Protein AF-A0AAX6RXT5-F1 (afdb_monomer)

pLDDT: mean 81.91, std 16.43, range [27.81, 96.06]

Foldseek 3Di:
DVVVVVCVVVVVVVLCPPQADPVVRDGDDPLCVVPVVLVLQAQEEEEEEAQVQLLVLVQCQQQCCVVNVHHYHGDYLVVCVVVVPDDAQRYEYEQGDPVVVPPSSVVSVCSCVPDPHNHDYDHPPGDDDGDDGQDDFQSCQASVQVVCCVPVVDHGHRDDLVCCVVPVLVVAALVDADDGDADPHPCNVVSVVSVVSSVVRVHD

Sequence (204 aa):
MQKEIFEQPESVFNTMRGRVNFETNTELLGGLKDHLKEIRRCRRLILIGCGTSYHAAVATRQVLEELTELPVMVELASDFLDRNTPVFRDDVCFFISQ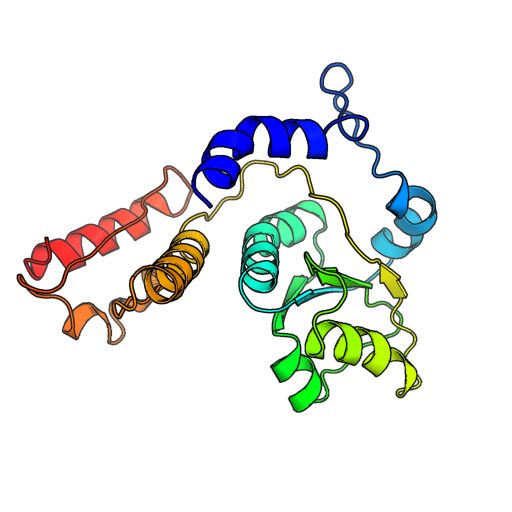SGETADTLLALRYRGRHQHRGRLHLARDRLRLRRPRQRGSEIGVASAKKIKEMTYMHSEGILAGELKHGPLALVDKQMPVIMVIMKDPCFAKCQNALQQVTARQGF

Structure (mmCIF, N/CA/C/O backbone):
data_AF-A0AAX6RXT5-F1
#
_entry.id   AF-A0AAX6RXT5-F1
#
loop_
_atom_site.group_PDB
_atom_site.id
_atom_site.type_symbol
_atom_site.label_atom_id
_atom_site.label_alt_id
_atom_site.label_comp_id
_atom_site.label_asym_id
_atom_site.label_entity_id
_atom_site.label_seq_id
_atom_site.pdbx_PDB_ins_code
_atom_site.Cartn_x
_atom_site.Cartn_y
_atom_site.Cartn_z
_atom_site.occupancy
_atom_site.B_iso_or_equiv
_atom_site.auth_seq_id
_atom_site.auth_comp_id
_atom_site.auth_asym_id
_atom_site.auth_atom_id
_atom_site.pdbx_PDB_model_num
ATOM 1 N N . MET A 1 1 ? 9.450 15.907 14.269 1.00 87.25 1 MET A N 1
ATOM 2 C CA . MET A 1 1 ? 8.063 15.471 13.986 1.00 87.25 1 MET A CA 1
ATOM 3 C C . MET A 1 1 ? 7.093 16.599 13.627 1.00 87.25 1 MET A C 1
ATOM 5 O O . MET A 1 1 ? 6.624 16.585 12.502 1.00 87.25 1 MET A O 1
ATOM 9 N N . GLN A 1 2 ? 6.754 17.562 14.504 1.00 91.94 2 GLN A N 1
ATOM 10 C CA . GLN A 1 2 ? 5.759 18.600 14.148 1.00 91.94 2 GLN A CA 1
ATOM 11 C C . GLN A 1 2 ? 6.175 19.388 12.897 1.00 91.94 2 GLN A C 1
ATOM 13 O O . GLN A 1 2 ? 5.403 19.467 11.952 1.00 91.94 2 GLN A O 1
ATOM 18 N N . LYS A 1 3 ? 7.423 19.869 12.847 1.00 93.81 3 LYS A N 1
ATOM 19 C CA . LYS A 1 3 ? 8.000 20.515 11.658 1.00 93.81 3 LYS A CA 1
ATOM 20 C C . LYS A 1 3 ? 7.779 19.687 10.380 1.00 93.81 3 LYS A C 1
ATOM 22 O O . LYS A 1 3 ? 7.166 20.174 9.442 1.00 93.81 3 LYS A O 1
ATOM 27 N N . GLU A 1 4 ? 8.172 18.413 10.393 1.00 88.88 4 GLU A N 1
ATOM 28 C CA . GLU A 1 4 ? 8.021 17.499 9.247 1.00 88.88 4 GLU A CA 1
ATOM 29 C C . GLU A 1 4 ? 6.558 17.298 8.815 1.00 88.88 4 GLU A C 1
ATOM 31 O O . GLU A 1 4 ? 6.284 17.118 7.631 1.00 88.88 4 GLU A O 1
ATOM 36 N N . ILE A 1 5 ? 5.601 17.336 9.753 1.00 91.38 5 ILE A N 1
ATOM 37 C CA . ILE A 1 5 ? 4.170 17.270 9.423 1.00 91.38 5 ILE A CA 1
ATOM 38 C C . ILE A 1 5 ? 3.740 18.530 8.667 1.00 91.38 5 ILE A C 1
ATOM 40 O O . ILE A 1 5 ? 3.051 18.423 7.653 1.00 91.38 5 ILE A O 1
ATOM 44 N N . PHE A 1 6 ? 4.148 19.708 9.141 1.00 94.44 6 PHE A N 1
ATOM 45 C CA . PHE A 1 6 ? 3.794 20.988 8.523 1.00 94.44 6 PHE A CA 1
ATOM 46 C C . PHE A 1 6 ? 4.526 21.228 7.193 1.00 94.44 6 PHE A C 1
ATOM 48 O O . PHE A 1 6 ? 3.997 21.916 6.326 1.00 94.44 6 PHE A O 1
ATOM 55 N N . GLU A 1 7 ? 5.686 20.603 6.985 1.00 94.44 7 GLU A N 1
ATOM 56 C CA . GLU A 1 7 ? 6.457 20.651 5.734 1.00 94.44 7 GLU A CA 1
ATOM 57 C C . GLU A 1 7 ? 5.956 19.669 4.658 1.00 94.44 7 GLU A C 1
ATOM 59 O O . GLU A 1 7 ? 6.523 19.596 3.563 1.00 94.44 7 GLU A O 1
ATOM 64 N N . GLN A 1 8 ? 4.886 18.905 4.914 1.00 89.75 8 GLN A N 1
ATOM 65 C CA . GLN A 1 8 ? 4.336 17.970 3.926 1.00 89.75 8 GLN A CA 1
ATOM 66 C C . GLN A 1 8 ? 3.941 18.617 2.585 1.00 89.75 8 GLN A C 1
ATOM 68 O O . GLN A 1 8 ? 4.256 18.008 1.559 1.00 89.75 8 GLN A O 1
ATOM 73 N N . PRO A 1 9 ? 3.307 19.810 2.524 1.00 92.75 9 PRO A N 1
ATOM 74 C CA . PRO A 1 9 ? 2.979 20.450 1.249 1.00 92.75 9 PRO A CA 1
ATOM 75 C C . PRO A 1 9 ? 4.222 20.691 0.384 1.00 92.75 9 PRO A C 1
ATOM 77 O O . PRO A 1 9 ? 4.238 20.348 -0.800 1.00 92.75 9 PRO A O 1
ATOM 80 N N . GLU A 1 10 ? 5.294 21.197 0.997 1.00 93.88 10 GLU A N 1
ATOM 81 C CA . GLU A 1 10 ? 6.564 21.442 0.317 1.00 93.88 10 GLU A CA 1
ATOM 82 C C . GLU A 1 10 ? 7.252 20.128 -0.071 1.00 93.88 10 GLU A C 1
ATOM 84 O O . GLU A 1 10 ? 7.702 19.962 -1.202 1.00 93.88 10 GLU A O 1
ATOM 89 N N . SER A 1 11 ? 7.260 19.143 0.826 1.00 88.38 11 SER A N 1
ATOM 90 C CA . SER A 1 11 ? 7.840 17.821 0.569 1.00 88.38 11 SER A CA 1
ATOM 91 C C . SER A 1 11 ? 7.165 17.110 -0.609 1.00 88.38 11 SER A C 1
ATOM 93 O O . SER A 1 11 ? 7.830 16.469 -1.429 1.00 88.38 11 SER A O 1
ATOM 95 N N . VAL A 1 12 ? 5.839 17.229 -0.728 1.00 88.81 12 VAL A N 1
ATOM 96 C CA . VAL A 1 12 ? 5.073 16.698 -1.865 1.00 88.81 12 VAL A CA 1
ATOM 97 C C . VAL A 1 12 ? 5.451 17.429 -3.153 1.00 88.81 12 VAL A C 1
ATOM 99 O O . VAL A 1 12 ? 5.732 16.770 -4.156 1.00 88.81 12 VAL A O 1
ATOM 102 N N . PHE A 1 13 ? 5.533 18.761 -3.124 1.00 90.38 13 PHE A N 1
ATOM 103 C CA . PHE A 1 13 ? 5.961 19.552 -4.278 1.00 90.38 13 PHE A CA 1
ATOM 104 C C . PHE A 1 13 ? 7.383 19.190 -4.729 1.00 90.38 13 PHE A C 1
ATOM 106 O O . PHE A 1 13 ? 7.599 18.876 -5.899 1.00 90.38 13 PHE A O 1
ATOM 113 N N . ASN A 1 14 ? 8.334 19.129 -3.797 1.00 89.06 14 ASN A N 1
ATOM 114 C CA . ASN A 1 14 ? 9.725 18.757 -4.061 1.00 89.06 14 ASN A CA 1
ATOM 115 C C . ASN A 1 14 ? 9.850 17.342 -4.637 1.00 89.06 14 ASN A C 1
ATOM 117 O O . ASN A 1 14 ? 10.706 17.090 -5.487 1.00 89.06 14 ASN A O 1
ATOM 121 N N . THR A 1 15 ? 8.956 16.428 -4.250 1.00 85.50 15 THR A N 1
ATOM 122 C CA . THR A 1 15 ? 8.927 15.093 -4.853 1.00 85.50 15 THR A CA 1
ATOM 123 C C . THR A 1 15 ? 8.441 15.121 -6.307 1.00 85.50 15 THR A C 1
ATOM 125 O O . THR A 1 15 ? 8.922 14.352 -7.131 1.00 85.50 15 THR A O 1
ATOM 128 N N . MET A 1 16 ? 7.519 16.010 -6.674 1.00 88.38 16 MET A N 1
ATOM 129 C CA . MET A 1 16 ? 7.037 16.125 -8.061 1.00 88.38 16 MET A CA 1
ATOM 130 C C . MET A 1 16 ? 7.940 16.999 -8.941 1.00 88.38 16 MET A C 1
ATOM 132 O O . MET A 1 16 ? 7.913 16.883 -10.168 1.00 88.38 16 MET A O 1
ATOM 136 N N . ARG A 1 17 ? 8.754 17.864 -8.329 1.00 89.12 17 ARG A N 1
ATOM 137 C CA . ARG A 1 17 ? 9.621 18.825 -9.016 1.00 89.12 17 ARG A CA 1
ATOM 138 C C . ARG A 1 17 ? 10.546 18.132 -10.016 1.00 89.12 17 ARG A C 1
ATOM 140 O O . ARG A 1 17 ? 11.270 17.205 -9.666 1.00 89.12 17 ARG A O 1
ATOM 147 N N . GLY A 1 18 ? 10.506 18.587 -11.269 1.00 88.50 18 GLY A N 1
ATOM 148 C CA . GLY A 1 18 ? 11.301 18.029 -12.371 1.00 88.50 18 GLY A CA 1
ATOM 149 C C . GLY A 1 18 ? 10.866 16.636 -12.844 1.00 88.50 18 GLY A C 1
ATOM 150 O O . GLY A 1 18 ? 11.445 16.124 -13.797 1.00 88.50 18 GLY A O 1
ATOM 151 N N . ARG A 1 19 ? 9.853 16.033 -12.205 1.00 88.44 19 ARG A N 1
ATOM 152 C CA . ARG A 1 19 ? 9.303 14.714 -12.550 1.00 88.44 19 ARG A CA 1
ATOM 153 C C . ARG A 1 19 ? 7.921 14.813 -13.195 1.00 88.44 19 ARG A C 1
ATOM 155 O O . ARG A 1 19 ? 7.595 13.973 -14.023 1.00 88.44 19 ARG A O 1
ATOM 162 N N . VAL A 1 20 ? 7.139 15.836 -12.847 1.00 90.81 20 VAL A N 1
ATOM 163 C CA . VAL A 1 20 ? 5.779 16.070 -13.355 1.00 90.81 20 VAL A CA 1
ATOM 164 C C . VAL A 1 20 ? 5.719 17.423 -14.055 1.00 90.81 20 VAL A C 1
ATOM 166 O O . VAL A 1 20 ? 6.034 18.446 -13.447 1.00 90.81 20 VAL A O 1
ATOM 169 N N . ASN A 1 21 ? 5.278 17.446 -15.311 1.00 91.00 21 ASN A N 1
ATOM 170 C CA . ASN A 1 21 ? 4.942 18.676 -16.019 1.00 91.00 21 ASN A CA 1
ATOM 171 C C . ASN A 1 21 ? 3.414 18.798 -16.120 1.00 91.00 21 ASN A C 1
ATOM 173 O O . ASN A 1 21 ? 2.760 18.021 -16.815 1.00 91.00 21 ASN A O 1
ATOM 177 N N . PHE A 1 22 ? 2.849 19.780 -15.415 1.00 89.62 22 PHE A N 1
ATOM 178 C CA . PHE A 1 22 ? 1.402 19.999 -15.354 1.00 89.62 22 PHE A CA 1
ATOM 179 C C . PHE A 1 22 ? 0.824 20.671 -16.606 1.00 89.62 22 PHE A C 1
ATOM 181 O O . PHE A 1 22 ? -0.355 20.483 -16.884 1.00 89.62 22 PHE A O 1
ATOM 188 N N . GLU A 1 23 ? 1.633 21.403 -17.376 1.00 92.50 23 GLU A N 1
ATOM 189 C CA . GLU A 1 23 ? 1.197 22.056 -18.618 1.00 92.50 23 GLU A CA 1
ATOM 190 C C . GLU A 1 23 ? 1.023 21.029 -19.740 1.00 92.50 23 GLU A C 1
ATOM 192 O O . GLU A 1 23 ? 0.020 21.021 -20.447 1.00 92.50 23 GLU A O 1
ATOM 197 N N . THR A 1 24 ? 1.983 20.110 -19.866 1.00 93.12 24 THR A N 1
ATOM 198 C CA . THR A 1 24 ? 1.974 19.067 -20.906 1.00 93.12 24 THR A CA 1
ATOM 199 C C . THR A 1 24 ? 1.370 17.743 -20.435 1.00 93.12 24 THR A C 1
ATOM 201 O O . THR A 1 24 ? 1.195 16.833 -21.241 1.00 93.12 24 THR A O 1
ATOM 204 N N . ASN A 1 25 ? 1.048 17.615 -19.142 1.00 90.50 25 ASN A N 1
ATOM 205 C CA . ASN A 1 25 ? 0.627 16.366 -18.496 1.00 90.50 25 ASN A CA 1
ATOM 206 C C . ASN A 1 25 ? 1.596 15.194 -18.738 1.00 90.50 25 ASN A C 1
ATOM 208 O O . ASN A 1 25 ? 1.173 14.052 -18.921 1.00 90.50 25 ASN A O 1
ATOM 212 N N . THR A 1 26 ? 2.899 15.476 -18.736 1.00 87.88 26 THR A N 1
ATOM 213 C CA . THR A 1 26 ? 3.943 14.461 -18.916 1.00 87.88 26 THR A CA 1
ATOM 214 C C . THR A 1 26 ? 4.646 14.142 -17.601 1.00 87.88 26 THR A C 1
ATOM 216 O O . THR A 1 26 ? 4.784 14.988 -16.716 1.00 87.88 26 THR A O 1
ATOM 219 N N . GLU A 1 27 ? 5.091 12.892 -17.480 1.00 88.69 27 GLU A N 1
ATOM 220 C CA . GLU A 1 27 ? 5.791 12.361 -16.311 1.00 88.69 27 GLU A CA 1
ATOM 221 C C . GLU A 1 27 ? 7.145 11.800 -16.761 1.00 88.69 27 GLU A C 1
ATOM 223 O O . GLU A 1 27 ? 7.208 11.014 -17.711 1.00 88.69 27 GLU A O 1
ATOM 228 N N . LEU A 1 28 ? 8.227 12.150 -16.068 1.00 85.81 28 LEU A N 1
ATOM 229 C CA . LEU A 1 28 ? 9.550 11.586 -16.310 1.00 85.81 28 LEU A CA 1
ATOM 230 C C . LEU A 1 28 ? 10.257 11.265 -14.993 1.00 85.81 28 LEU A C 1
ATOM 232 O O . LEU A 1 28 ? 10.782 12.134 -14.301 1.00 85.81 28 LEU A O 1
ATOM 236 N N . LEU A 1 29 ? 10.337 9.974 -14.683 1.00 85.06 29 LEU A N 1
ATOM 237 C CA . LEU A 1 29 ? 11.147 9.463 -13.583 1.00 85.06 29 LEU A CA 1
ATOM 238 C C . LEU A 1 29 ? 12.535 9.118 -14.123 1.00 85.06 29 LEU A C 1
ATOM 240 O O . LEU A 1 29 ? 12.749 8.017 -14.627 1.00 85.06 29 LEU A O 1
ATOM 244 N N . GLY A 1 30 ? 13.471 10.069 -14.041 1.00 81.62 30 GLY A N 1
ATOM 245 C CA . GLY A 1 30 ? 14.818 9.935 -14.613 1.00 81.62 30 GLY A CA 1
ATOM 246 C C . GLY A 1 30 ? 15.525 8.632 -14.221 1.00 81.62 30 GLY A C 1
ATOM 247 O O . GLY A 1 30 ? 16.033 7.933 -15.091 1.00 81.62 30 GLY A O 1
ATOM 248 N N . GLY A 1 31 ? 15.444 8.240 -12.945 1.00 79.25 31 GLY A N 1
ATOM 249 C CA . GLY A 1 31 ? 16.042 6.997 -12.437 1.00 79.25 31 GLY A CA 1
ATOM 250 C C . GLY A 1 31 ? 15.400 5.698 -12.945 1.00 79.25 31 GLY A C 1
ATOM 251 O O . GLY A 1 31 ? 15.955 4.627 -12.731 1.00 79.25 31 GLY A O 1
ATOM 252 N N . LEU A 1 32 ? 14.247 5.770 -13.617 1.00 81.19 32 LEU A N 1
ATOM 253 C CA . LEU A 1 32 ? 13.574 4.610 -14.209 1.00 81.19 32 LEU A CA 1
ATOM 254 C C . LEU A 1 32 ? 13.615 4.613 -15.738 1.00 81.19 32 LEU A C 1
ATOM 256 O O . LEU A 1 32 ? 13.229 3.615 -16.339 1.00 81.19 32 LEU A O 1
ATOM 260 N N . LYS A 1 33 ? 14.074 5.696 -16.380 1.00 81.62 33 LYS A N 1
ATOM 261 C CA . LYS A 1 33 ? 13.973 5.903 -17.834 1.00 81.62 33 LYS A CA 1
ATOM 262 C C . LYS A 1 33 ? 14.525 4.724 -18.640 1.00 81.62 33 LYS A C 1
ATOM 264 O O . LYS A 1 33 ? 13.832 4.210 -19.519 1.00 81.62 33 LYS A O 1
ATOM 269 N N . ASP A 1 34 ? 15.722 4.264 -18.293 1.00 82.25 34 ASP A N 1
ATOM 270 C CA . ASP A 1 34 ? 16.412 3.181 -19.007 1.00 82.25 34 ASP A CA 1
ATOM 271 C C . ASP A 1 34 ? 15.803 1.801 -18.722 1.00 82.25 34 ASP A C 1
ATOM 273 O O . ASP A 1 34 ? 15.976 0.847 -19.479 1.00 82.25 34 ASP A O 1
ATOM 277 N N . HIS A 1 35 ? 14.994 1.724 -17.671 1.00 81.81 35 HIS A N 1
ATOM 278 C CA . HIS A 1 35 ? 14.394 0.509 -17.156 1.00 81.81 35 HIS A CA 1
ATOM 279 C C . HIS A 1 35 ? 12.908 0.346 -17.497 1.00 81.81 35 HIS A C 1
ATOM 281 O O . HIS A 1 35 ? 12.360 -0.751 -17.381 1.00 81.81 35 HIS A O 1
ATOM 287 N N . LEU A 1 36 ? 12.237 1.399 -17.980 1.00 82.44 36 LEU A N 1
ATOM 288 C CA . LEU A 1 36 ? 10.802 1.368 -18.297 1.00 82.44 36 LEU A CA 1
ATOM 289 C C . LEU A 1 36 ? 10.431 0.249 -19.277 1.00 82.44 36 LEU A C 1
ATOM 291 O O . LEU A 1 36 ? 9.353 -0.331 -19.169 1.00 82.44 36 LEU A O 1
ATOM 295 N N . LYS A 1 37 ? 11.312 -0.073 -20.234 1.00 83.62 37 LYS A N 1
ATOM 296 C CA . LYS A 1 37 ? 11.081 -1.173 -21.187 1.00 83.62 37 LYS A CA 1
ATOM 297 C C . LYS A 1 37 ? 11.046 -2.536 -20.496 1.00 83.62 37 LYS A C 1
ATOM 299 O O . LYS A 1 37 ? 10.288 -3.399 -20.921 1.00 83.62 37 LYS A O 1
ATOM 304 N N . GLU A 1 38 ? 11.859 -2.731 -19.463 1.00 78.38 38 GLU A N 1
ATOM 305 C CA . GLU A 1 38 ? 11.896 -3.972 -18.687 1.00 78.38 38 GLU A CA 1
ATOM 306 C C . GLU A 1 38 ? 10.696 -4.049 -17.742 1.00 78.38 38 GLU A C 1
ATOM 308 O O . GLU A 1 38 ? 10.020 -5.073 -17.710 1.00 78.38 38 GLU A O 1
ATOM 313 N N . ILE A 1 39 ? 10.368 -2.943 -17.064 1.00 83.38 39 ILE A N 1
ATOM 314 C CA . ILE A 1 39 ? 9.198 -2.850 -16.178 1.00 83.38 39 ILE A CA 1
ATOM 315 C C . ILE A 1 39 ? 7.905 -3.143 -16.949 1.00 83.38 39 ILE A C 1
ATOM 317 O O . ILE A 1 39 ? 7.070 -3.903 -16.482 1.00 83.38 39 ILE A O 1
ATOM 321 N N . ARG A 1 40 ? 7.757 -2.634 -18.176 1.00 86.12 40 ARG A N 1
ATOM 322 C CA . ARG A 1 40 ? 6.581 -2.919 -19.020 1.00 86.12 40 ARG A CA 1
ATOM 323 C C . ARG A 1 40 ? 6.475 -4.368 -19.502 1.00 86.12 40 ARG A C 1
ATOM 325 O O . ARG A 1 40 ? 5.415 -4.764 -19.962 1.00 86.12 40 ARG A O 1
ATOM 332 N N . ARG A 1 41 ? 7.568 -5.134 -19.472 1.00 88.62 41 ARG A N 1
ATOM 333 C CA . ARG A 1 41 ? 7.605 -6.541 -19.910 1.00 88.62 41 ARG A CA 1
ATOM 334 C C . ARG A 1 41 ? 7.482 -7.524 -18.750 1.00 88.62 41 ARG A C 1
ATOM 336 O O . ARG A 1 41 ? 7.425 -8.728 -18.995 1.00 88.62 41 ARG A O 1
ATOM 343 N N . CYS A 1 42 ? 7.515 -7.032 -17.514 1.00 88.12 42 CYS A N 1
ATOM 344 C CA . CYS A 1 42 ? 7.396 -7.876 -16.339 1.00 88.12 42 CYS A CA 1
ATOM 345 C C . CYS A 1 42 ? 5.970 -8.424 -16.216 1.00 88.12 42 CYS A C 1
ATOM 347 O O . CYS A 1 42 ? 5.022 -7.841 -16.741 1.00 88.12 42 CYS A O 1
ATOM 349 N N . ARG A 1 43 ? 5.826 -9.566 -15.545 1.00 90.12 43 ARG A N 1
ATOM 350 C CA . ARG A 1 43 ? 4.520 -10.214 -15.349 1.00 90.12 43 ARG A CA 1
ATOM 351 C C . ARG A 1 43 ? 3.890 -9.901 -14.004 1.00 90.12 43 ARG A C 1
ATOM 353 O O . ARG A 1 43 ? 2.715 -10.191 -13.815 1.00 90.12 43 ARG A O 1
ATOM 360 N N . ARG A 1 44 ? 4.667 -9.355 -13.070 1.00 92.00 44 ARG A N 1
ATOM 361 C CA . ARG A 1 44 ? 4.243 -9.099 -11.695 1.00 92.00 44 ARG A CA 1
ATOM 362 C C . ARG A 1 44 ? 5.161 -8.082 -11.029 1.00 92.00 44 ARG A C 1
ATOM 364 O O . ARG A 1 44 ? 6.378 -8.087 -11.236 1.00 92.00 44 ARG A O 1
ATOM 371 N N . LEU A 1 45 ? 4.555 -7.235 -10.203 1.00 92.38 45 LEU A N 1
ATOM 372 C CA . LEU A 1 45 ? 5.247 -6.294 -9.330 1.00 92.38 45 LEU A CA 1
ATOM 373 C C . LEU A 1 45 ? 5.246 -6.822 -7.895 1.00 92.38 45 LEU A C 1
ATOM 375 O O . LEU A 1 45 ? 4.228 -7.314 -7.412 1.00 92.38 45 LEU A O 1
ATOM 379 N N . ILE A 1 46 ? 6.375 -6.690 -7.202 1.00 93.25 46 ILE A N 1
ATOM 380 C CA . ILE A 1 46 ? 6.514 -7.056 -5.787 1.00 93.25 46 ILE A CA 1
ATOM 381 C C . ILE A 1 46 ? 7.047 -5.843 -5.029 1.00 93.25 46 ILE A C 1
ATOM 383 O O . ILE A 1 46 ? 8.181 -5.423 -5.245 1.00 93.25 46 ILE A O 1
ATOM 387 N N . LEU A 1 47 ? 6.234 -5.256 -4.158 1.00 95.00 47 LEU A N 1
ATOM 388 C CA . LEU A 1 47 ? 6.617 -4.129 -3.314 1.00 95.00 47 LEU A CA 1
ATOM 389 C C . LEU A 1 47 ? 7.049 -4.657 -1.947 1.00 95.00 47 LEU A C 1
ATOM 391 O O . LEU A 1 47 ? 6.257 -5.281 -1.251 1.00 95.00 47 LEU A O 1
ATOM 395 N N . ILE A 1 48 ? 8.292 -4.402 -1.556 1.00 92.06 48 ILE A N 1
ATOM 396 C CA . ILE A 1 48 ? 8.897 -4.933 -0.333 1.00 92.06 48 ILE A CA 1
ATOM 397 C C . ILE A 1 48 ? 9.324 -3.764 0.551 1.00 92.06 48 ILE A C 1
ATOM 399 O O . ILE A 1 48 ? 10.071 -2.881 0.121 1.00 92.06 48 ILE A O 1
ATOM 403 N N . GLY A 1 49 ? 8.879 -3.753 1.804 1.00 91.56 49 GLY A N 1
ATOM 404 C CA . GLY A 1 49 ? 9.256 -2.719 2.764 1.00 91.56 49 GLY A CA 1
ATOM 405 C C . GLY A 1 49 ? 8.970 -3.117 4.206 1.00 91.56 49 GLY A C 1
ATOM 406 O O . GLY A 1 49 ? 8.383 -4.162 4.473 1.00 91.56 49 GLY A O 1
ATOM 407 N N . CYS A 1 50 ? 9.373 -2.260 5.145 1.00 91.69 50 CYS A N 1
ATOM 408 C CA . CYS A 1 50 ? 9.099 -2.439 6.572 1.00 91.69 50 CYS A CA 1
ATOM 409 C C . CYS A 1 50 ? 8.308 -1.258 7.131 1.00 91.69 50 CYS A C 1
ATOM 411 O O . CYS A 1 50 ? 8.501 -0.109 6.727 1.00 91.69 50 CYS A O 1
ATOM 413 N N . GLY A 1 51 ? 7.431 -1.539 8.095 1.00 90.56 51 GLY A N 1
ATOM 414 C CA . GLY A 1 51 ? 6.684 -0.529 8.841 1.00 90.56 51 GLY A CA 1
ATOM 415 C C . GLY A 1 51 ? 5.972 0.498 7.956 1.00 90.56 51 GLY A C 1
ATOM 416 O O . GLY A 1 51 ? 5.142 0.139 7.130 1.00 90.56 51 GLY A O 1
ATOM 417 N N . THR A 1 52 ? 6.278 1.785 8.121 1.00 88.50 52 THR A N 1
ATOM 418 C CA . THR A 1 52 ? 5.617 2.853 7.348 1.00 88.50 52 THR A CA 1
ATOM 419 C C . THR A 1 52 ? 5.878 2.751 5.842 1.00 88.50 52 THR A C 1
ATOM 421 O O . THR A 1 52 ? 4.999 3.086 5.053 1.00 88.50 52 THR A O 1
ATOM 424 N N . SER A 1 53 ? 7.035 2.227 5.424 1.00 86.81 53 SER A N 1
ATOM 425 C CA . SER A 1 53 ? 7.331 1.974 4.007 1.00 86.81 53 SER A CA 1
ATOM 426 C C . SER A 1 53 ? 6.455 0.863 3.426 1.00 86.81 53 SER A C 1
ATOM 428 O O . SER A 1 53 ? 6.025 0.963 2.281 1.00 86.81 53 SER A O 1
ATOM 430 N N . TYR A 1 54 ? 6.152 -0.167 4.224 1.00 91.75 54 TYR A N 1
ATOM 431 C CA . TYR A 1 54 ? 5.180 -1.199 3.856 1.00 91.75 54 TYR A CA 1
ATOM 432 C C . TYR A 1 54 ? 3.779 -0.592 3.694 1.00 91.75 54 TYR A C 1
ATOM 434 O O . TYR A 1 54 ? 3.131 -0.821 2.682 1.00 91.75 54 TYR A O 1
ATOM 442 N N . HIS A 1 55 ? 3.337 0.274 4.611 1.00 88.19 55 HIS A N 1
ATOM 443 C CA . HIS A 1 55 ? 2.040 0.952 4.461 1.00 88.19 55 HIS A CA 1
ATOM 444 C C . HIS A 1 55 ? 1.986 1.888 3.244 1.00 88.19 55 HIS A C 1
AT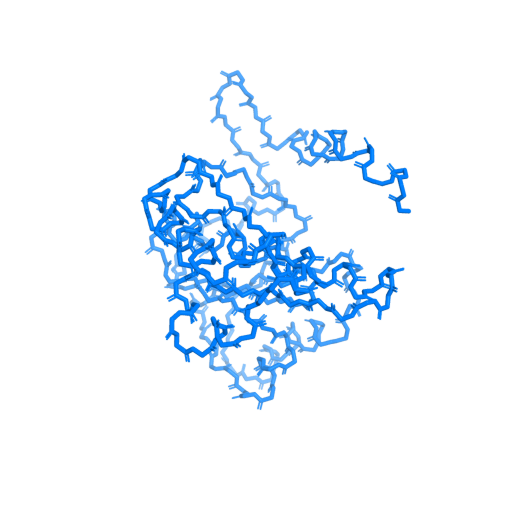OM 446 O O . HIS A 1 55 ? 0.952 1.983 2.599 1.00 88.19 55 HIS A O 1
ATOM 452 N N . ALA A 1 56 ? 3.092 2.536 2.862 1.00 87.25 56 ALA A N 1
ATOM 453 C CA . ALA A 1 56 ? 3.145 3.292 1.607 1.00 87.25 56 ALA A CA 1
ATOM 454 C C . ALA A 1 56 ? 2.994 2.384 0.368 1.00 87.25 56 ALA A C 1
ATOM 456 O O . ALA A 1 56 ? 2.393 2.786 -0.631 1.00 87.25 56 ALA A O 1
ATOM 457 N N . ALA A 1 57 ? 3.523 1.159 0.435 1.00 90.62 57 ALA A N 1
ATOM 458 C CA . ALA A 1 57 ? 3.385 0.156 -0.614 1.00 90.62 57 ALA A CA 1
ATOM 459 C C . ALA A 1 57 ? 1.932 -0.301 -0.768 1.00 90.62 57 ALA A C 1
ATOM 461 O O . ALA A 1 57 ? 1.401 -0.285 -1.878 1.00 90.62 57 ALA A O 1
ATOM 462 N N . VAL A 1 58 ? 1.276 -0.639 0.348 1.00 90.12 58 VAL A N 1
ATOM 463 C CA . VAL A 1 58 ? -0.145 -1.001 0.346 1.00 90.12 58 VAL A CA 1
ATOM 464 C C . VAL A 1 58 ? -0.942 0.171 -0.275 1.00 90.12 58 VAL A C 1
ATOM 466 O O . VAL A 1 58 ? -1.710 -0.066 -1.207 1.00 90.12 58 VAL A O 1
ATOM 469 N N . ALA A 1 59 ? -0.590 1.434 0.043 1.00 88.50 59 ALA A N 1
ATOM 470 C CA . ALA A 1 59 ? -1.409 2.615 -0.293 1.00 88.50 59 ALA A CA 1
ATOM 471 C C . ALA A 1 59 ? -1.434 2.923 -1.781 1.00 88.50 59 ALA A C 1
ATOM 473 O O . ALA A 1 59 ? -2.294 3.652 -2.286 1.00 88.50 59 ALA A O 1
ATOM 474 N N . THR A 1 60 ? -0.453 2.375 -2.486 1.00 89.75 60 THR A N 1
ATOM 475 C CA . THR A 1 60 ? -0.289 2.511 -3.924 1.00 89.75 60 THR A CA 1
ATOM 476 C C . THR A 1 60 ? -0.612 1.227 -4.675 1.00 89.75 60 THR A C 1
ATOM 478 O O . THR A 1 60 ? -0.710 1.266 -5.899 1.00 89.75 60 THR A O 1
ATOM 481 N N . ARG A 1 61 ? -0.866 0.114 -3.978 1.00 91.31 61 ARG A N 1
ATOM 482 C CA . ARG A 1 61 ? -1.167 -1.183 -4.589 1.00 91.31 61 ARG A CA 1
ATOM 483 C C . ARG A 1 61 ? -2.320 -1.086 -5.580 1.00 91.31 61 ARG A C 1
ATOM 485 O O . ARG A 1 61 ? -2.135 -1.409 -6.746 1.00 91.31 61 ARG A O 1
ATOM 492 N N . GLN A 1 62 ? -3.474 -0.579 -5.141 1.00 87.25 62 GLN A N 1
ATOM 493 C CA . GLN A 1 62 ? -4.678 -0.549 -5.977 1.00 87.25 62 GLN A CA 1
ATOM 494 C C . GLN A 1 62 ? -4.478 0.281 -7.250 1.00 87.25 62 GLN A C 1
ATOM 496 O O . GLN A 1 62 ? -4.917 -0.108 -8.327 1.00 87.25 62 GLN A O 1
ATOM 501 N N . VAL A 1 63 ? -3.820 1.439 -7.140 1.00 87.12 63 VAL A N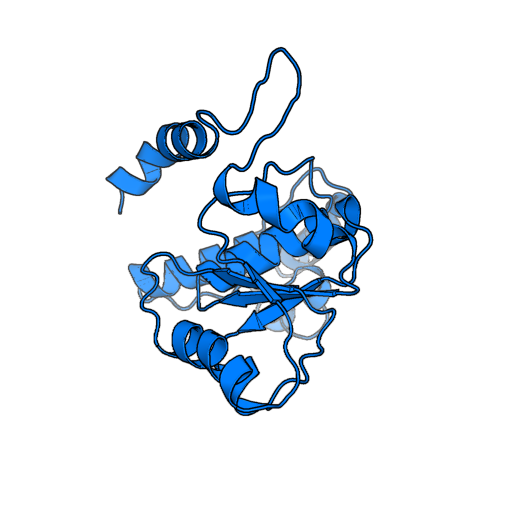 1
ATOM 502 C CA . VAL A 1 63 ? -3.583 2.279 -8.319 1.00 87.12 63 VAL A CA 1
ATOM 503 C C . VAL A 1 63 ? -2.556 1.650 -9.253 1.00 87.12 63 VAL A C 1
ATOM 505 O O . VAL A 1 63 ? -2.626 1.860 -10.457 1.00 87.12 63 VAL A O 1
ATOM 508 N N . LEU A 1 64 ? -1.587 0.905 -8.714 1.00 90.12 64 LEU A N 1
ATOM 509 C CA . LEU A 1 64 ? -0.585 0.221 -9.514 1.00 90.12 64 LEU A CA 1
ATOM 510 C C . LEU A 1 64 ? -1.248 -0.925 -10.274 1.00 90.12 64 LEU A C 1
ATOM 512 O O . LEU A 1 64 ? -1.041 -1.020 -11.477 1.00 90.12 64 LEU A O 1
ATOM 516 N N . GLU A 1 65 ? -2.102 -1.715 -9.622 1.00 89.94 65 GLU A N 1
ATOM 517 C CA . GLU A 1 65 ? -2.923 -2.741 -10.280 1.00 89.94 65 GLU A CA 1
ATOM 518 C C . GLU A 1 65 ? -3.793 -2.117 -11.385 1.00 89.94 65 GLU A C 1
ATOM 520 O O . GLU A 1 65 ? -3.788 -2.605 -12.510 1.00 89.94 65 GLU A O 1
ATOM 525 N N . GLU A 1 66 ? -4.468 -0.993 -11.116 1.00 87.25 66 GLU A N 1
ATOM 526 C CA . GLU A 1 66 ? -5.319 -0.314 -12.105 1.00 87.25 66 GLU A CA 1
ATOM 527 C C . GLU A 1 66 ? -4.533 0.250 -13.298 1.00 87.25 66 GLU A C 1
ATOM 529 O O . GLU A 1 66 ? -4.977 0.137 -14.435 1.00 87.25 66 GLU A O 1
ATOM 534 N N . LEU A 1 67 ? -3.390 0.896 -13.057 1.00 88.25 67 LEU A N 1
ATOM 535 C CA . LEU A 1 67 ? -2.639 1.581 -14.114 1.00 88.25 67 LEU A CA 1
ATOM 536 C C . LEU A 1 67 ? -1.720 0.650 -14.905 1.00 88.25 67 LEU A C 1
ATOM 538 O O . LEU A 1 67 ? -1.366 0.976 -16.037 1.00 88.25 67 LEU A O 1
ATOM 542 N N . THR A 1 68 ? -1.266 -0.445 -14.295 1.00 88.44 68 THR A N 1
ATOM 543 C CA . THR A 1 68 ? -0.338 -1.387 -14.935 1.00 88.44 68 THR A CA 1
ATOM 544 C C . THR A 1 68 ? -1.024 -2.644 -15.445 1.00 88.44 68 THR A C 1
ATOM 546 O O . THR A 1 68 ? -0.441 -3.317 -16.287 1.00 88.44 68 THR A O 1
ATOM 549 N N . GLU A 1 69 ? -2.223 -2.964 -14.942 1.00 92.25 69 GLU A N 1
ATOM 550 C CA . GLU A 1 69 ? -2.937 -4.225 -15.195 1.00 92.25 69 GLU A CA 1
ATOM 551 C C . GLU A 1 69 ? -2.118 -5.475 -14.811 1.00 92.25 69 GLU A C 1
ATOM 553 O O . GLU A 1 69 ? -2.421 -6.595 -15.224 1.00 92.25 69 GLU A O 1
ATOM 558 N N . LEU A 1 70 ? -1.074 -5.296 -13.993 1.00 91.06 70 LEU A N 1
ATOM 559 C CA . LEU A 1 70 ? -0.236 -6.371 -13.482 1.00 91.06 70 LEU A CA 1
ATOM 560 C C . LEU A 1 70 ? -0.679 -6.781 -12.074 1.00 91.06 70 LEU A C 1
ATOM 562 O O . LEU A 1 70 ? -1.102 -5.933 -11.284 1.00 91.06 70 LEU A O 1
ATOM 566 N N . PRO A 1 71 ? -0.490 -8.057 -11.697 1.00 95.44 71 PRO A N 1
ATOM 567 C CA . PRO A 1 71 ? -0.520 -8.464 -10.301 1.00 95.44 71 PRO A CA 1
ATOM 568 C C . PRO A 1 71 ? 0.507 -7.664 -9.487 1.00 95.44 71 PRO A C 1
ATOM 570 O O . PRO A 1 71 ? 1.700 -7.665 -9.813 1.00 95.44 71 PRO A O 1
ATOM 573 N N . VAL A 1 72 ? 0.056 -7.016 -8.410 1.00 95.44 72 VAL A N 1
ATOM 574 C CA . VAL A 1 72 ? 0.917 -6.287 -7.469 1.00 95.44 72 VAL A CA 1
ATOM 575 C C . VAL A 1 72 ? 0.857 -6.964 -6.106 1.00 95.44 72 VAL A C 1
ATOM 577 O O . VAL A 1 72 ? -0.169 -6.958 -5.427 1.00 95.44 72 VAL A O 1
ATOM 580 N N . MET A 1 73 ? 1.976 -7.547 -5.693 1.00 95.19 73 MET A N 1
ATOM 581 C CA . MET A 1 73 ? 2.148 -8.095 -4.351 1.00 95.19 73 MET A CA 1
ATOM 582 C C . MET A 1 73 ? 2.795 -7.052 -3.449 1.00 95.19 73 MET A C 1
ATOM 584 O O . MET A 1 73 ? 3.663 -6.299 -3.890 1.00 95.19 73 MET A O 1
ATOM 588 N N . VAL A 1 74 ? 2.386 -7.018 -2.186 1.00 96.06 74 VAL A N 1
ATOM 589 C CA . VAL A 1 74 ? 2.975 -6.145 -1.171 1.00 96.06 74 VAL A CA 1
ATOM 590 C C . VAL A 1 74 ? 3.387 -7.004 0.006 1.00 96.06 74 VAL A C 1
ATOM 592 O O . VAL A 1 74 ? 2.557 -7.713 0.562 1.00 96.06 74 VAL A O 1
ATOM 595 N N . GLU A 1 75 ? 4.663 -6.940 0.361 1.00 94.50 75 GLU A N 1
ATOM 596 C CA . GLU A 1 75 ? 5.302 -7.879 1.271 1.00 94.50 75 GLU A CA 1
ATOM 597 C C . GLU A 1 75 ? 6.049 -7.152 2.387 1.00 94.50 75 GLU A C 1
ATOM 599 O O . GLU A 1 75 ? 6.785 -6.182 2.157 1.00 94.50 75 GLU A O 1
ATOM 604 N N . LEU A 1 76 ? 5.879 -7.654 3.611 1.00 94.62 76 LEU A N 1
ATOM 605 C CA . LEU A 1 76 ? 6.727 -7.275 4.732 1.00 94.62 76 LEU A CA 1
ATOM 606 C C . LEU A 1 76 ? 8.091 -7.945 4.542 1.00 94.62 76 LEU A C 1
ATOM 608 O O . LEU A 1 76 ? 8.157 -9.154 4.346 1.00 94.62 76 LEU A O 1
ATOM 612 N N . ALA A 1 77 ? 9.182 -7.177 4.591 1.00 92.88 77 ALA A N 1
ATOM 613 C CA . ALA A 1 77 ? 10.493 -7.707 4.206 1.00 92.88 77 ALA A CA 1
ATOM 614 C C . ALA A 1 77 ? 10.964 -8.903 5.059 1.00 92.88 77 ALA A C 1
ATOM 616 O O . ALA A 1 77 ? 11.589 -9.808 4.515 1.00 92.88 77 ALA A O 1
ATOM 617 N N . SER A 1 78 ? 10.646 -8.928 6.358 1.00 93.75 78 SER A N 1
ATOM 618 C CA . SER A 1 78 ? 10.973 -10.053 7.245 1.00 93.75 78 SER A CA 1
ATOM 619 C C . SER A 1 78 ? 10.227 -11.331 6.843 1.00 93.75 78 SER A C 1
ATOM 621 O O . SER A 1 78 ? 10.841 -12.353 6.570 1.00 93.75 78 SER A O 1
ATOM 623 N N . ASP A 1 79 ? 8.908 -11.244 6.682 1.00 94.44 79 ASP A N 1
ATOM 624 C CA . ASP A 1 79 ? 8.043 -12.365 6.294 1.00 94.44 79 ASP A CA 1
ATOM 625 C C . ASP A 1 79 ? 8.349 -12.870 4.868 1.00 94.44 79 ASP A C 1
ATOM 627 O O . ASP A 1 79 ? 8.358 -14.071 4.593 1.00 94.44 79 ASP A O 1
ATOM 631 N N . PHE A 1 80 ? 8.714 -11.961 3.958 1.00 93.12 80 PHE A N 1
ATOM 632 C CA . PHE A 1 80 ? 9.196 -12.306 2.620 1.00 93.12 80 PHE A CA 1
ATOM 633 C C . PHE A 1 80 ? 10.409 -13.251 2.660 1.00 93.12 80 PHE A C 1
ATOM 635 O O . PHE A 1 80 ? 10.462 -14.210 1.878 1.00 93.12 80 PHE A O 1
ATOM 642 N N . LEU A 1 81 ? 11.363 -12.969 3.557 1.00 90.44 81 LEU A N 1
ATOM 643 C CA . LEU A 1 81 ? 12.570 -13.767 3.776 1.00 90.44 81 LEU A CA 1
ATOM 644 C C . LEU A 1 81 ? 12.240 -15.096 4.456 1.00 90.44 81 LEU A C 1
ATOM 646 O O . LEU A 1 81 ? 12.664 -16.142 3.965 1.00 90.44 81 LEU A O 1
ATOM 650 N N . ASP A 1 82 ? 11.454 -15.056 5.532 1.00 93.12 82 ASP A N 1
ATOM 651 C CA . ASP A 1 82 ? 11.109 -16.233 6.336 1.00 93.12 82 ASP A CA 1
ATOM 652 C C . ASP A 1 82 ? 10.390 -17.300 5.504 1.00 93.12 82 ASP A C 1
ATOM 654 O O . ASP A 1 82 ? 10.699 -18.491 5.584 1.00 93.12 82 ASP A O 1
ATOM 658 N N . ARG A 1 83 ? 9.474 -16.877 4.624 1.00 91.38 83 ARG A N 1
ATOM 659 C CA . ARG A 1 83 ? 8.733 -17.790 3.742 1.00 91.38 83 ARG A CA 1
ATOM 660 C C . ARG A 1 83 ? 9.519 -18.280 2.536 1.00 91.38 83 ARG A C 1
ATOM 662 O O . ARG A 1 83 ? 8.995 -19.092 1.777 1.00 91.38 83 ARG A O 1
ATOM 669 N N . ASN A 1 84 ? 10.738 -17.787 2.321 1.00 87.50 84 ASN A N 1
ATOM 670 C CA . ASN A 1 84 ? 11.492 -18.028 1.094 1.00 87.50 84 ASN A CA 1
ATOM 671 C C . ASN A 1 84 ? 10.649 -17.754 -0.167 1.00 87.50 84 ASN A C 1
ATOM 673 O O . ASN A 1 84 ? 10.487 -18.613 -1.038 1.00 87.50 84 ASN A O 1
ATOM 677 N N . THR A 1 85 ? 10.043 -16.564 -0.221 1.00 88.88 85 THR A N 1
ATOM 678 C CA . THR A 1 85 ? 9.016 -16.231 -1.218 1.00 88.88 85 THR A CA 1
ATOM 679 C C . THR A 1 85 ? 9.535 -16.426 -2.656 1.00 88.88 85 THR A C 1
ATOM 681 O O . THR A 1 85 ? 10.575 -15.861 -3.008 1.00 88.88 85 THR A O 1
ATOM 684 N N . PRO A 1 86 ? 8.823 -17.175 -3.526 1.00 87.31 86 PRO A N 1
ATOM 685 C CA . PRO A 1 86 ? 9.257 -17.405 -4.902 1.00 87.31 86 PRO A CA 1
ATOM 686 C C . PRO A 1 86 ? 9.323 -16.119 -5.737 1.00 87.31 86 PRO A C 1
ATOM 688 O O . PRO A 1 86 ? 8.312 -15.439 -5.950 1.00 87.31 86 PRO A O 1
ATOM 691 N N . VAL A 1 87 ? 10.513 -15.836 -6.272 1.00 86.38 87 VAL A N 1
ATOM 692 C CA . VAL A 1 87 ? 10.782 -14.728 -7.201 1.00 86.38 87 VAL A CA 1
ATOM 693 C C . VAL A 1 87 ? 11.286 -15.282 -8.529 1.00 86.38 87 VAL A C 1
ATOM 695 O O . VAL A 1 87 ? 12.204 -16.100 -8.560 1.00 86.38 87 VAL A O 1
ATOM 698 N N . PHE A 1 88 ? 10.716 -14.806 -9.631 1.00 84.81 88 PHE A N 1
ATOM 699 C CA . PHE A 1 88 ? 11.021 -15.214 -10.999 1.00 84.81 88 PHE A CA 1
ATOM 700 C C . PHE A 1 88 ? 11.781 -14.123 -11.766 1.00 84.81 88 PHE A C 1
ATOM 702 O O . PHE A 1 88 ? 11.976 -13.006 -11.295 1.00 84.81 88 PHE A O 1
ATOM 709 N N . ARG A 1 89 ? 12.285 -14.451 -12.963 1.00 81.25 89 ARG A N 1
ATOM 710 C CA . ARG A 1 89 ? 13.142 -13.542 -13.760 1.00 81.25 89 ARG A CA 1
ATOM 711 C C . ARG A 1 89 ? 12.395 -12.350 -14.355 1.00 81.25 89 ARG A C 1
ATOM 713 O O . ARG A 1 89 ? 13.005 -11.325 -14.645 1.00 81.25 89 ARG A O 1
ATOM 720 N N . ASP A 1 90 ? 11.108 -12.531 -14.563 1.00 85.38 90 ASP A N 1
ATOM 721 C CA . ASP A 1 90 ? 10.142 -11.595 -15.113 1.00 85.38 90 ASP A CA 1
ATOM 722 C C . ASP A 1 90 ? 9.346 -10.862 -14.027 1.00 85.38 90 ASP A C 1
ATOM 724 O O . ASP A 1 90 ? 8.428 -10.115 -14.358 1.00 85.38 90 ASP A O 1
ATOM 728 N N . ASP A 1 91 ? 9.720 -11.025 -12.756 1.00 86.69 91 ASP A N 1
ATOM 729 C CA . ASP A 1 91 ? 9.251 -10.171 -11.671 1.00 86.69 91 ASP A CA 1
ATOM 730 C C . ASP A 1 91 ? 10.065 -8.874 -11.615 1.00 86.69 91 ASP A C 1
ATOM 732 O O . ASP A 1 91 ? 11.286 -8.858 -11.835 1.00 86.69 91 ASP A O 1
ATOM 736 N N . VAL A 1 92 ? 9.386 -7.788 -11.249 1.00 88.69 92 VAL A N 1
ATOM 737 C CA . VAL A 1 92 ? 10.022 -6.534 -10.844 1.00 88.69 92 VAL A CA 1
ATOM 738 C C . VAL A 1 92 ? 9.761 -6.297 -9.367 1.00 88.69 92 VAL A C 1
ATOM 740 O O . VAL A 1 92 ? 8.618 -6.146 -8.936 1.00 88.69 92 VAL A O 1
ATOM 743 N N . CYS A 1 93 ? 10.846 -6.222 -8.598 1.00 88.94 93 CYS A N 1
ATOM 744 C CA . CYS A 1 93 ? 10.784 -5.944 -7.170 1.00 88.94 93 CYS A CA 1
ATOM 745 C C . CYS A 1 93 ? 11.137 -4.479 -6.893 1.00 88.94 93 CYS A C 1
ATOM 747 O O . CYS A 1 93 ? 12.207 -4.004 -7.290 1.00 88.94 93 CYS A O 1
ATOM 749 N N . PHE A 1 94 ? 10.256 -3.794 -6.167 1.00 90.62 94 PHE A N 1
ATOM 750 C CA . PHE A 1 94 ? 10.474 -2.463 -5.619 1.00 90.62 94 PHE A CA 1
ATOM 751 C C . PHE A 1 94 ? 10.771 -2.566 -4.129 1.00 90.62 94 PHE A C 1
ATOM 753 O O . PHE A 1 94 ? 9.956 -3.066 -3.360 1.00 90.62 94 PHE A O 1
ATOM 760 N N . PHE A 1 95 ? 11.921 -2.046 -3.714 1.00 88.56 95 PHE A N 1
ATOM 761 C CA . PHE A 1 95 ? 12.318 -2.003 -2.309 1.00 88.56 95 PHE A CA 1
ATOM 762 C C . PHE A 1 95 ? 12.119 -0.588 -1.776 1.00 88.56 95 PHE A C 1
ATOM 764 O O . PHE A 1 95 ? 12.755 0.350 -2.259 1.00 88.56 95 PHE A O 1
ATOM 771 N N . ILE A 1 96 ? 11.231 -0.435 -0.795 1.00 88.69 96 ILE A N 1
ATOM 772 C CA . ILE A 1 96 ? 10.828 0.862 -0.253 1.00 88.69 96 ILE A CA 1
ATOM 773 C C . ILE A 1 96 ? 11.447 1.025 1.136 1.00 88.69 96 ILE A C 1
ATOM 775 O O . ILE A 1 96 ? 11.123 0.304 2.083 1.00 88.69 96 ILE A O 1
ATOM 779 N N . SER A 1 97 ? 12.358 1.988 1.266 1.00 88.44 97 SER A N 1
ATOM 780 C CA . SER A 1 97 ? 13.000 2.336 2.534 1.00 88.44 97 SER A CA 1
ATOM 781 C C . SER A 1 97 ? 13.405 3.807 2.540 1.00 88.44 97 SER A C 1
ATOM 783 O O . SER A 1 97 ? 14.022 4.285 1.588 1.00 88.44 97 SER A O 1
ATOM 785 N N . GLN A 1 98 ? 13.065 4.514 3.622 1.00 83.38 98 GLN A N 1
ATOM 786 C CA . GLN A 1 98 ? 13.460 5.910 3.815 1.00 83.38 98 GLN A CA 1
ATOM 787 C C . GLN A 1 98 ? 14.964 6.032 4.095 1.00 83.38 98 GLN A C 1
ATOM 789 O O . GLN A 1 98 ? 15.610 6.884 3.492 1.00 83.38 98 GLN A O 1
ATOM 794 N N . SER A 1 99 ? 15.531 5.171 4.948 1.00 84.44 99 SER A N 1
ATOM 795 C CA . SER A 1 99 ? 16.972 5.186 5.237 1.00 84.44 99 SER A CA 1
ATOM 796 C C . SER A 1 99 ? 17.791 4.526 4.127 1.00 84.44 99 SER A C 1
ATOM 798 O O . SER A 1 99 ? 18.931 4.899 3.880 1.00 84.44 99 SER A O 1
ATOM 800 N N . GLY A 1 100 ? 17.215 3.540 3.430 1.00 80.62 100 GLY A N 1
ATOM 801 C CA . GLY A 1 100 ? 17.957 2.657 2.528 1.00 80.62 100 GLY A CA 1
ATOM 802 C C . GLY A 1 100 ? 18.834 1.631 3.256 1.00 80.62 100 GLY A C 1
ATOM 803 O O . GLY A 1 100 ? 19.516 0.858 2.594 1.00 80.62 100 GLY A O 1
ATOM 804 N N . GLU A 1 101 ? 18.791 1.599 4.589 1.00 79.25 101 GLU A N 1
ATOM 805 C CA . GLU A 1 101 ? 19.665 0.779 5.440 1.00 79.25 101 GLU A CA 1
ATOM 806 C C . GLU A 1 101 ? 18.895 -0.251 6.275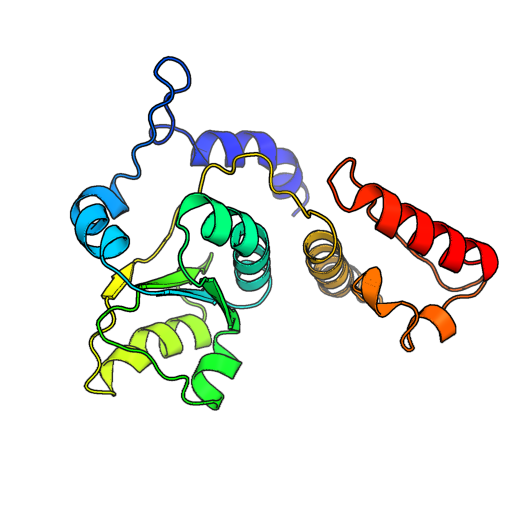 1.00 79.25 101 GLU A C 1
ATOM 808 O O . GLU A 1 101 ? 19.486 -1.023 7.024 1.00 79.25 101 GLU A O 1
ATOM 813 N N . THR A 1 102 ? 17.563 -0.276 6.163 1.00 85.62 102 THR A N 1
ATOM 814 C CA . THR A 1 102 ? 16.711 -1.213 6.904 1.00 85.62 102 THR A CA 1
ATOM 815 C C . THR A 1 102 ? 17.163 -2.654 6.654 1.00 85.62 102 THR A C 1
ATOM 817 O O . THR A 1 102 ? 17.102 -3.118 5.515 1.00 85.62 102 THR A O 1
ATOM 820 N N . ALA A 1 103 ? 17.602 -3.347 7.711 1.00 87.00 103 ALA A N 1
ATOM 821 C CA . ALA A 1 103 ? 18.278 -4.642 7.619 1.00 87.00 103 ALA A CA 1
ATOM 822 C C . ALA A 1 103 ? 17.479 -5.676 6.814 1.00 87.00 103 ALA A C 1
ATOM 824 O O . ALA A 1 103 ? 17.998 -6.189 5.827 1.00 87.00 103 ALA A O 1
ATOM 825 N N . ASP A 1 104 ? 16.208 -5.908 7.152 1.00 90.38 104 ASP A N 1
ATOM 826 C CA . ASP A 1 104 ? 15.365 -6.871 6.430 1.00 90.38 104 ASP A CA 1
ATOM 827 C C . ASP A 1 104 ? 15.145 -6.467 4.971 1.00 90.38 104 ASP A C 1
ATOM 829 O O . ASP A 1 104 ? 15.215 -7.306 4.079 1.00 90.38 104 ASP A O 1
ATOM 833 N N . THR A 1 105 ? 14.956 -5.175 4.683 1.00 88.50 105 THR A N 1
ATOM 834 C CA . THR A 1 105 ? 14.826 -4.689 3.300 1.00 88.50 105 THR A CA 1
ATOM 835 C C . THR A 1 105 ? 16.122 -4.896 2.508 1.00 88.50 105 THR A C 1
ATOM 837 O O . THR A 1 105 ? 16.073 -5.284 1.342 1.00 88.50 105 THR A O 1
ATOM 840 N N . LEU A 1 106 ? 17.290 -4.678 3.125 1.00 87.88 106 LEU A N 1
ATOM 841 C CA . LEU A 1 106 ? 18.598 -4.947 2.518 1.00 87.88 106 LEU A CA 1
ATOM 842 C C . LEU A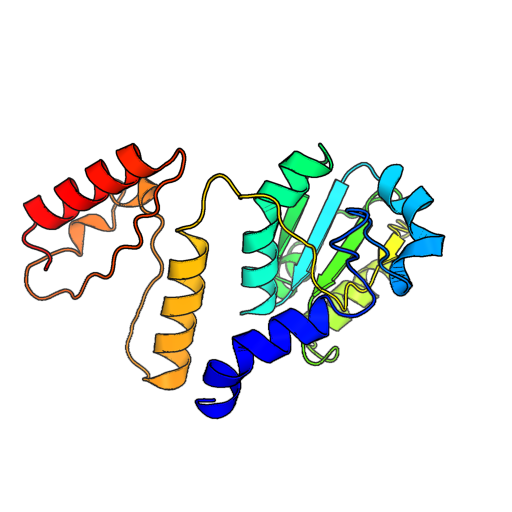 1 106 ? 18.855 -6.447 2.339 1.00 87.88 106 LEU A C 1
ATOM 844 O O . LEU A 1 106 ? 19.434 -6.859 1.332 1.00 87.88 106 LEU A O 1
ATOM 848 N N . LEU A 1 107 ? 18.436 -7.273 3.294 1.00 88.12 107 LEU A N 1
ATOM 849 C CA . LEU A 1 107 ? 18.522 -8.723 3.194 1.00 88.12 107 LEU A CA 1
ATOM 850 C C . LEU A 1 107 ? 17.597 -9.241 2.095 1.00 88.12 107 LEU A C 1
ATOM 852 O O . LEU A 1 107 ? 18.060 -10.015 1.268 1.00 88.12 107 LEU A O 1
ATOM 856 N N . ALA A 1 108 ? 16.359 -8.756 1.996 1.00 87.69 108 ALA A N 1
ATOM 857 C CA . ALA A 1 108 ? 15.428 -9.084 0.916 1.00 87.69 108 ALA A CA 1
ATOM 858 C C . ALA A 1 108 ? 15.966 -8.641 -0.454 1.00 87.69 108 ALA A C 1
ATOM 860 O O . ALA A 1 108 ? 15.864 -9.372 -1.440 1.00 87.69 108 ALA A O 1
ATOM 861 N N . LEU A 1 109 ? 16.630 -7.484 -0.513 1.00 84.31 109 LEU A N 1
ATOM 862 C CA . LEU A 1 109 ? 17.331 -7.021 -1.709 1.00 84.31 109 LEU A CA 1
ATOM 863 C C . LEU A 1 109 ? 18.447 -7.994 -2.131 1.00 84.31 109 LEU A C 1
ATOM 865 O O . LEU A 1 109 ? 18.616 -8.279 -3.319 1.00 84.31 109 LEU A O 1
ATOM 869 N N . ARG A 1 110 ? 19.197 -8.525 -1.158 1.00 83.06 110 ARG A N 1
ATOM 870 C CA . ARG A 1 110 ? 20.289 -9.491 -1.367 1.00 83.06 110 ARG A CA 1
ATOM 871 C C . ARG A 1 110 ? 19.810 -10.932 -1.542 1.00 83.06 110 ARG A C 1
ATOM 873 O O . ARG A 1 110 ? 20.532 -11.716 -2.151 1.00 83.06 110 ARG A O 1
ATOM 880 N N . TYR A 1 111 ? 18.620 -11.282 -1.058 1.00 75.56 111 TYR A N 1
ATOM 881 C CA . TYR A 1 111 ? 18.010 -12.615 -1.141 1.00 75.56 111 TYR A CA 1
ATOM 882 C C . TYR A 1 111 ? 17.909 -13.091 -2.595 1.00 75.56 111 TYR A C 1
ATOM 884 O O . TYR A 1 111 ? 18.217 -14.238 -2.921 1.00 75.56 111 TYR A O 1
ATOM 892 N N . ARG A 1 112 ? 17.657 -12.144 -3.503 1.00 53.91 112 ARG A N 1
ATOM 893 C CA . ARG A 1 112 ? 17.731 -12.324 -4.957 1.00 53.91 112 ARG A CA 1
ATOM 894 C C . ARG A 1 112 ? 19.075 -12.895 -5.450 1.00 53.91 112 ARG A C 1
ATOM 896 O O . ARG A 1 112 ? 19.121 -13.565 -6.473 1.00 53.91 112 ARG A O 1
ATOM 903 N N . GLY A 1 113 ? 20.178 -12.616 -4.757 1.00 48.28 113 GLY A N 1
ATOM 904 C CA . GLY A 1 113 ? 21.527 -13.025 -5.148 1.00 48.28 113 GLY A CA 1
ATOM 905 C C . GLY A 1 113 ? 21.843 -14.509 -4.932 1.00 48.28 113 GLY A C 1
ATOM 906 O O . GLY A 1 113 ? 22.810 -14.990 -5.517 1.00 48.28 113 GLY A O 1
ATOM 907 N N . ARG A 1 114 ? 21.057 -15.238 -4.121 1.00 43.81 114 ARG A N 1
ATOM 908 C CA . ARG A 1 114 ? 21.341 -16.643 -3.759 1.00 43.81 114 ARG A CA 1
ATOM 909 C C . ARG A 1 114 ? 20.565 -17.685 -4.569 1.00 43.81 114 ARG A C 1
ATOM 911 O O . ARG A 1 114 ? 21.071 -18.787 -4.750 1.00 43.81 114 ARG A O 1
ATOM 918 N N . HIS A 1 115 ? 19.394 -17.347 -5.106 1.00 48.22 115 HIS A N 1
ATOM 919 C CA . HIS A 1 115 ? 18.622 -18.237 -5.978 1.00 48.22 115 HIS A CA 1
ATOM 920 C C . HIS A 1 115 ? 18.810 -17.829 -7.451 1.00 48.22 115 HIS A C 1
ATOM 922 O O . HIS A 1 115 ? 18.772 -16.650 -7.785 1.00 48.22 115 HIS A O 1
ATOM 928 N N . GLN A 1 116 ? 19.007 -18.791 -8.362 1.00 40.78 116 GLN A N 1
ATOM 929 C CA . GLN A 1 116 ? 19.307 -18.600 -9.803 1.00 40.78 116 GLN A CA 1
ATOM 930 C C . GLN A 1 116 ? 18.206 -17.872 -10.633 1.00 40.78 116 GLN A C 1
ATOM 932 O O . GLN A 1 116 ? 18.249 -17.820 -11.875 1.00 40.78 116 GLN A O 1
ATOM 937 N N . HIS A 1 117 ? 17.226 -17.263 -9.966 1.00 41.31 117 HIS A N 1
ATOM 938 C CA . HIS A 1 117 ? 16.119 -16.511 -10.536 1.00 41.31 117 HIS A CA 1
ATOM 939 C C . HIS A 1 117 ? 16.417 -15.000 -10.491 1.00 41.31 117 HIS A C 1
ATOM 941 O O . HIS A 1 117 ? 16.182 -14.288 -9.521 1.00 41.31 117 HIS A O 1
ATOM 947 N N . ARG A 1 118 ? 16.982 -14.488 -11.589 1.00 42.22 118 ARG A N 1
ATOM 948 C CA . ARG A 1 118 ? 17.337 -13.072 -11.791 1.00 42.22 118 ARG A CA 1
ATOM 949 C C . ARG A 1 118 ? 16.109 -12.144 -11.990 1.00 42.22 118 ARG A C 1
ATOM 951 O O . ARG A 1 118 ? 16.021 -11.532 -13.047 1.00 42.22 118 ARG A O 1
ATOM 958 N N . GLY A 1 119 ? 15.209 -11.961 -11.020 1.00 41.84 119 GLY A N 1
ATOM 959 C CA . GLY A 1 119 ? 14.107 -10.959 -11.103 1.00 41.84 119 GLY A CA 1
ATOM 960 C C . GLY A 1 119 ? 14.585 -9.514 -10.925 1.00 41.84 119 GLY A C 1
ATOM 961 O O . GLY A 1 119 ? 15.289 -9.248 -9.967 1.00 41.84 119 GLY A O 1
ATOM 962 N N . ARG A 1 120 ? 14.352 -8.586 -11.861 1.00 47.94 120 ARG A N 1
ATOM 963 C CA . ARG A 1 120 ? 15.159 -7.346 -12.010 1.00 47.94 120 ARG A CA 1
ATOM 964 C C . ARG A 1 120 ? 14.827 -6.234 -10.993 1.00 47.94 120 ARG A C 1
ATOM 966 O O . ARG A 1 120 ? 13.673 -6.015 -10.644 1.00 47.94 120 ARG A O 1
ATOM 973 N N . LEU A 1 121 ? 15.876 -5.557 -10.503 1.00 41.75 121 LEU A N 1
ATOM 974 C CA . LEU A 1 121 ? 15.849 -4.612 -9.376 1.00 41.75 121 LEU A CA 1
ATOM 975 C C . LEU A 1 121 ? 15.517 -3.190 -9.829 1.00 41.75 121 LEU A C 1
ATOM 977 O O . LEU A 1 121 ? 16.256 -2.645 -10.643 1.00 41.75 121 LEU A O 1
ATOM 981 N N . HIS A 1 122 ? 14.532 -2.558 -9.185 1.00 49.12 122 HIS A N 1
ATOM 982 C CA . HIS A 1 122 ? 14.378 -1.105 -9.217 1.00 49.12 122 HIS A CA 1
ATOM 983 C C . HIS A 1 122 ? 14.234 -0.571 -7.790 1.00 49.12 122 HIS A C 1
ATOM 985 O O . HIS A 1 122 ? 13.239 -0.818 -7.111 1.00 49.12 122 HIS A O 1
ATOM 991 N N . LEU A 1 123 ? 15.239 0.173 -7.315 1.00 37.69 123 LEU A N 1
ATOM 992 C CA . LEU A 1 123 ? 15.076 1.001 -6.122 1.00 37.69 123 LEU A CA 1
ATOM 993 C C . LEU A 1 123 ? 14.179 2.183 -6.504 1.00 37.69 123 LEU A C 1
ATOM 995 O O . LEU A 1 123 ? 14.629 3.140 -7.132 1.00 37.69 123 LEU A O 1
ATOM 999 N N . ALA A 1 124 ? 12.902 2.125 -6.133 1.00 38.00 124 ALA A N 1
ATOM 1000 C CA . ALA A 1 124 ? 12.063 3.312 -6.165 1.00 38.00 124 ALA A CA 1
ATOM 1001 C C . ALA A 1 124 ? 12.427 4.182 -4.960 1.00 38.00 124 ALA A C 1
ATOM 1003 O O . ALA A 1 124 ? 11.967 3.944 -3.846 1.00 38.00 124 ALA A O 1
ATOM 1004 N N . ARG A 1 125 ? 13.269 5.195 -5.185 1.00 36.22 125 ARG A N 1
ATOM 1005 C CA . ARG A 1 125 ? 13.468 6.281 -4.217 1.00 36.22 125 ARG A CA 1
ATOM 1006 C C . ARG A 1 125 ? 12.489 7.441 -4.385 1.00 36.22 125 ARG A C 1
ATOM 1008 O O . ARG A 1 125 ? 12.540 8.352 -3.576 1.00 36.22 125 ARG A O 1
ATOM 1015 N N . ASP A 1 126 ? 11.562 7.400 -5.345 1.00 32.56 126 ASP A N 1
ATOM 1016 C CA . ASP A 1 126 ? 10.667 8.534 -5.590 1.00 32.56 126 ASP A CA 1
ATOM 1017 C C . ASP A 1 126 ? 9.238 8.160 -5.988 1.00 32.56 126 ASP A C 1
ATOM 1019 O O . ASP A 1 126 ? 8.981 7.141 -6.630 1.00 32.56 126 ASP A O 1
ATOM 1023 N N . ARG A 1 127 ? 8.318 9.028 -5.543 1.00 37.66 127 ARG A N 1
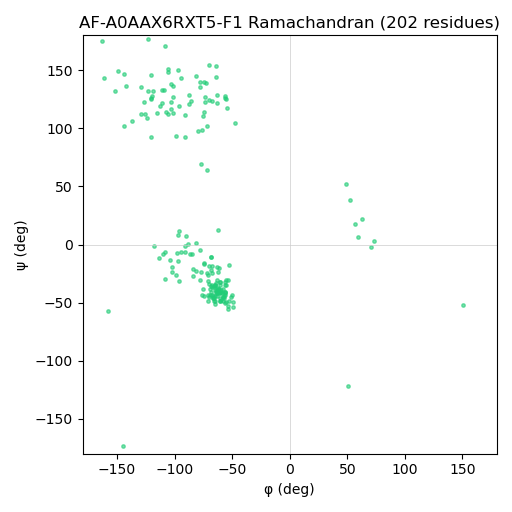ATOM 1024 C CA . ARG A 1 127 ? 6.871 8.817 -5.441 1.00 37.66 127 ARG A CA 1
ATOM 1025 C C . ARG A 1 127 ? 6.164 8.869 -6.793 1.00 37.66 127 ARG A C 1
ATOM 1027 O O . ARG A 1 127 ? 6.415 9.733 -7.628 1.00 37.66 127 ARG A O 1
ATOM 1034 N N . LEU A 1 128 ? 5.208 7.958 -6.932 1.00 30.98 128 LEU A N 1
ATOM 1035 C CA . LEU A 1 128 ? 4.301 7.820 -8.062 1.00 30.98 128 LEU A CA 1
ATOM 1036 C C . LEU A 1 128 ? 3.175 8.867 -7.986 1.00 30.98 128 LEU A C 1
ATOM 1038 O O . LEU A 1 128 ? 2.575 9.059 -6.925 1.00 30.98 128 LEU A O 1
ATOM 1042 N N . ARG A 1 129 ? 2.842 9.520 -9.105 1.00 27.81 129 ARG A N 1
ATOM 1043 C CA . ARG A 1 129 ? 1.651 10.375 -9.218 1.00 27.81 129 ARG A CA 1
ATOM 1044 C C . ARG A 1 129 ? 0.411 9.481 -9.330 1.00 27.81 129 ARG A C 1
ATOM 1046 O O . ARG A 1 129 ? 0.217 8.794 -10.328 1.00 27.81 129 ARG A O 1
ATOM 1053 N N . LEU A 1 130 ? -0.429 9.476 -8.296 1.00 33.09 130 LEU A N 1
ATOM 1054 C CA . LEU A 1 130 ? -1.670 8.697 -8.269 1.00 33.09 130 LEU A CA 1
ATOM 1055 C C . LEU A 1 130 ? -2.829 9.463 -8.923 1.00 33.09 130 LEU A C 1
ATOM 1057 O O . LEU A 1 130 ? -3.222 10.529 -8.445 1.00 33.09 130 LEU A O 1
ATOM 1061 N N . ARG A 1 131 ? -3.462 8.870 -9.944 1.00 30.98 131 ARG A N 1
ATOM 1062 C CA . ARG A 1 131 ? -4.880 9.148 -10.249 1.00 30.98 131 ARG A CA 1
ATOM 1063 C C . ARG A 1 131 ? -5.749 8.671 -9.079 1.00 30.98 131 ARG A C 1
ATOM 1065 O O . ARG A 1 131 ? -5.323 7.800 -8.328 1.00 30.98 131 ARG A O 1
ATOM 1072 N N . ARG A 1 132 ? -6.933 9.280 -8.894 1.00 34.69 132 ARG A N 1
ATOM 1073 C CA . ARG A 1 132 ? -7.847 9.045 -7.752 1.00 34.69 132 ARG A CA 1
ATOM 1074 C C . ARG A 1 132 ? -8.046 7.531 -7.493 1.00 34.69 132 ARG A C 1
ATOM 1076 O O . ARG A 1 132 ? -8.796 6.906 -8.234 1.00 34.69 132 ARG A O 1
ATOM 1083 N N . PRO A 1 133 ? -7.419 6.957 -6.450 1.00 42.31 133 PRO A N 1
ATOM 1084 C CA . PRO A 1 133 ? -7.619 5.583 -6.009 1.00 42.31 133 PRO A CA 1
ATOM 1085 C C . PRO A 1 133 ? -9.053 5.404 -5.536 1.00 42.31 133 PRO A C 1
ATOM 1087 O O . PRO A 1 133 ? -9.629 6.314 -4.933 1.00 42.31 133 PRO A O 1
ATOM 1090 N N . ARG A 1 134 ? -9.613 4.227 -5.802 1.00 45.03 134 ARG A N 1
ATOM 1091 C CA . ARG A 1 134 ? -11.020 3.917 -5.543 1.00 45.03 134 ARG A CA 1
ATOM 1092 C C . ARG A 1 134 ? -11.299 3.411 -4.119 1.00 45.03 134 ARG A C 1
ATOM 1094 O O . ARG A 1 134 ? -12.468 3.283 -3.784 1.00 45.03 134 ARG A O 1
ATOM 1101 N N . GLN A 1 135 ? -10.292 3.122 -3.289 1.00 50.19 135 GLN A N 1
ATOM 1102 C CA . GLN A 1 135 ? -10.480 2.713 -1.889 1.00 50.19 135 GLN A CA 1
ATOM 1103 C C . GLN A 1 135 ? -9.369 3.288 -0.996 1.00 50.19 135 GLN A C 1
ATOM 1105 O O . GLN A 1 135 ? -8.251 2.783 -0.981 1.00 50.19 135 GLN A O 1
ATOM 1110 N N . ARG A 1 136 ? -9.656 4.363 -0.250 1.00 55.59 136 ARG A N 1
ATOM 1111 C CA . ARG A 1 136 ? -8.698 4.992 0.683 1.00 55.59 136 ARG A CA 1
ATOM 1112 C C . ARG A 1 136 ? -9.261 4.968 2.100 1.00 55.59 136 ARG A C 1
ATOM 1114 O O . ARG A 1 136 ? -9.968 5.890 2.491 1.00 55.59 136 ARG A O 1
ATOM 1121 N N . GLY A 1 137 ? -8.955 3.939 2.884 1.00 56.28 137 GLY A N 1
ATOM 1122 C CA . GLY A 1 137 ? -9.450 3.898 4.266 1.00 56.28 137 GLY A CA 1
ATOM 1123 C C . GLY A 1 137 ? -8.654 3.003 5.199 1.00 56.28 137 GLY A C 1
ATOM 1124 O O . GLY A 1 137 ? -8.116 3.485 6.193 1.00 56.28 137 GLY A O 1
ATOM 1125 N N . SER A 1 138 ? -8.534 1.719 4.859 1.00 61.44 138 SER A N 1
ATOM 1126 C CA . SER A 1 138 ? -7.870 0.715 5.707 1.00 61.44 138 SER A CA 1
ATOM 1127 C C . SER A 1 138 ? -6.437 1.099 6.062 1.00 61.44 138 SER A C 1
ATOM 1129 O O . SER A 1 138 ? -5.999 0.986 7.200 1.00 61.44 138 SER A O 1
ATOM 1131 N N . GLU A 1 139 ? -5.725 1.631 5.088 1.00 74.38 139 GLU A N 1
ATOM 1132 C CA . GLU A 1 139 ? -4.302 1.921 5.186 1.00 74.38 139 GLU A CA 1
ATOM 1133 C C . GLU A 1 139 ? -3.974 3.146 6.009 1.00 74.38 139 GLU A C 1
ATOM 1135 O O . GLU A 1 139 ? -3.013 3.152 6.777 1.00 74.38 139 GLU A O 1
ATOM 1140 N N . ILE A 1 140 ? -4.817 4.168 5.865 1.00 74.50 140 ILE A N 1
ATOM 1141 C CA . ILE A 1 140 ? -4.774 5.355 6.704 1.00 74.50 140 ILE A CA 1
ATOM 1142 C C . ILE A 1 140 ? -5.004 4.909 8.148 1.00 74.50 140 ILE A C 1
ATOM 1144 O O . ILE A 1 140 ? -4.213 5.260 9.012 1.00 74.50 140 ILE A O 1
ATOM 1148 N N . GLY A 1 141 ? -6.004 4.053 8.391 1.00 71.56 141 GLY A N 1
ATOM 1149 C CA . GLY A 1 141 ? -6.284 3.501 9.717 1.00 71.56 141 GLY A CA 1
ATOM 1150 C C . GLY A 1 141 ? -5.085 2.781 10.340 1.00 71.56 141 GLY A C 1
ATOM 1151 O O . GLY A 1 141 ? -4.699 3.097 11.464 1.00 71.56 141 GLY A O 1
ATOM 1152 N N . VAL A 1 142 ? -4.448 1.857 9.612 1.00 74.19 142 VAL A N 1
ATOM 1153 C CA . VAL A 1 142 ? -3.296 1.100 10.137 1.00 74.19 142 VAL A CA 1
ATOM 1154 C C . VAL A 1 142 ? -2.070 1.996 10.344 1.00 74.19 142 VAL A C 1
ATOM 1156 O O . VAL A 1 142 ? -1.427 1.918 11.393 1.00 74.19 142 VAL A O 1
ATOM 1159 N N . ALA A 1 143 ? -1.755 2.883 9.395 1.00 77.12 143 ALA A N 1
ATOM 1160 C CA . ALA A 1 143 ? -0.636 3.814 9.534 1.00 77.12 143 ALA A CA 1
ATOM 1161 C C . ALA A 1 143 ? -0.845 4.798 10.702 1.00 77.12 143 ALA A C 1
ATOM 1163 O O . ALA A 1 143 ? 0.091 5.063 11.461 1.00 77.12 143 ALA A O 1
ATOM 1164 N N . SER A 1 144 ? -2.072 5.295 10.885 1.00 73.38 144 SER A N 1
ATOM 1165 C CA . SER A 1 144 ? -2.453 6.154 12.008 1.00 73.38 144 SER A CA 1
ATOM 1166 C C . SER A 1 144 ? -2.356 5.421 13.343 1.00 73.38 144 SER A C 1
ATOM 1168 O O . SER A 1 144 ? -1.710 5.935 14.254 1.00 73.38 144 SER A O 1
ATOM 1170 N N . ALA A 1 145 ? -2.912 4.209 13.456 1.00 78.69 145 ALA A N 1
ATOM 1171 C CA . ALA A 1 145 ? -2.815 3.397 14.670 1.00 78.69 145 ALA A CA 1
ATOM 1172 C C . ALA A 1 145 ? -1.351 3.123 15.038 1.00 78.69 145 ALA A C 1
ATOM 1174 O O . ALA A 1 145 ? -0.928 3.339 16.171 1.00 78.69 145 ALA A O 1
ATOM 1175 N N . LYS A 1 146 ? -0.521 2.754 14.057 1.00 82.75 146 LYS A N 1
ATOM 1176 C CA . LYS A 1 146 ? 0.913 2.574 14.285 1.00 82.75 146 LYS A CA 1
ATOM 1177 C C . LYS A 1 146 ? 1.567 3.839 14.843 1.00 82.75 146 LYS A C 1
ATOM 1179 O O . LYS A 1 146 ? 2.332 3.755 15.802 1.00 82.75 146 LYS A O 1
ATOM 1184 N N . LYS A 1 147 ? 1.246 5.013 14.291 1.00 87.94 147 LYS A N 1
ATOM 1185 C CA . LYS A 1 147 ? 1.834 6.266 14.772 1.00 87.94 147 LYS A CA 1
ATOM 1186 C C . LYS A 1 147 ? 1.363 6.645 16.178 1.00 87.94 147 LYS A C 1
ATOM 1188 O O . LYS A 1 147 ? 2.170 7.148 16.955 1.00 87.94 147 LYS A O 1
ATOM 1193 N N . ILE A 1 148 ? 0.102 6.368 16.518 1.00 86.06 148 ILE A N 1
ATOM 1194 C CA . ILE A 1 148 ? -0.430 6.553 17.876 1.00 86.06 148 ILE A CA 1
ATOM 1195 C C . ILE A 1 148 ? 0.344 5.672 18.862 1.00 86.06 148 ILE A C 1
ATOM 1197 O O . ILE A 1 148 ? 0.839 6.207 19.855 1.00 86.06 148 ILE A O 1
ATOM 1201 N N . LYS A 1 149 ? 0.539 4.375 18.570 1.00 87.62 149 LYS A N 1
ATOM 1202 C CA . LYS A 1 149 ? 1.356 3.488 19.423 1.00 87.62 149 LYS A CA 1
ATOM 1203 C C . LYS A 1 149 ? 2.763 4.037 19.641 1.00 87.62 149 LYS A C 1
ATOM 1205 O O . LYS A 1 149 ? 3.217 4.114 20.775 1.00 87.62 149 LYS A O 1
ATOM 1210 N N . GLU A 1 150 ? 3.439 4.425 18.561 1.00 86.56 150 GLU A N 1
ATOM 1211 C CA . GLU A 1 150 ? 4.837 4.874 18.604 1.00 86.56 150 GLU A CA 1
ATOM 1212 C C . GLU A 1 150 ? 5.030 6.182 19.384 1.00 86.56 150 GLU A C 1
ATOM 1214 O O . GLU A 1 150 ? 6.048 6.344 20.047 1.00 86.56 150 GLU A O 1
ATOM 1219 N N . MET A 1 151 ? 4.080 7.119 19.295 1.00 86.44 151 MET A N 1
ATOM 1220 C CA . MET A 1 151 ? 4.234 8.459 19.880 1.00 86.44 151 MET A CA 1
ATOM 1221 C C . MET A 1 151 ? 3.599 8.614 21.259 1.00 86.44 151 MET A C 1
ATOM 1223 O O . MET A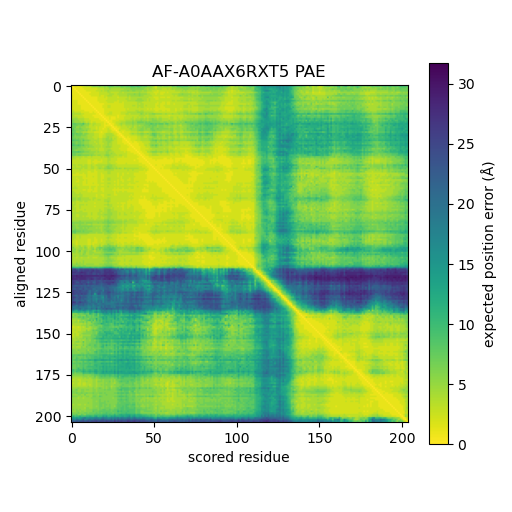 1 151 ? 4.063 9.426 22.052 1.00 86.44 151 MET A O 1
ATOM 1227 N N . THR A 1 152 ? 2.508 7.895 21.523 1.00 86.81 152 THR A N 1
ATOM 1228 C CA . THR A 1 152 ? 1.696 8.088 22.736 1.00 86.81 152 THR A CA 1
ATOM 1229 C C . THR A 1 152 ? 1.745 6.899 23.683 1.00 86.81 152 THR A C 1
ATOM 1231 O O . THR A 1 152 ? 1.260 7.007 24.804 1.00 86.81 152 THR A O 1
ATOM 1234 N N . TYR A 1 153 ? 2.285 5.761 23.232 1.00 85.62 153 TYR A N 1
ATOM 1235 C CA . TYR A 1 153 ? 2.247 4.475 23.934 1.00 85.62 153 TYR A CA 1
ATOM 1236 C C . TYR A 1 153 ? 0.832 3.939 24.214 1.00 85.62 153 TYR A C 1
ATOM 1238 O O . TYR A 1 153 ? 0.684 2.903 24.859 1.00 85.62 153 TYR A O 1
ATOM 1246 N N . MET A 1 154 ? -0.216 4.589 23.695 1.00 89.44 154 MET A N 1
ATOM 1247 C CA . MET A 1 154 ? -1.581 4.085 23.785 1.00 89.44 154 MET A CA 1
ATOM 1248 C C . MET A 1 154 ? -1.778 2.891 22.855 1.00 89.44 154 MET A C 1
ATOM 1250 O O . MET A 1 154 ? -1.354 2.895 21.691 1.00 89.44 154 MET A O 1
ATOM 1254 N N . HIS A 1 155 ? -2.496 1.884 23.351 1.00 90.44 155 HIS A N 1
ATOM 1255 C CA . HIS A 1 155 ? -2.975 0.813 22.497 1.00 90.44 155 HIS A CA 1
ATOM 1256 C C . HIS A 1 155 ? -3.945 1.383 21.454 1.00 90.44 155 HIS A C 1
ATOM 1258 O O . HIS A 1 155 ? -4.883 2.103 21.778 1.00 90.44 155 HIS A O 1
ATOM 1264 N N . SER A 1 156 ? -3.702 1.073 20.188 1.00 89.56 156 SER A N 1
ATOM 1265 C CA . SER A 1 156 ? -4.531 1.499 19.058 1.00 89.56 156 SER A CA 1
ATOM 1266 C C . SER A 1 156 ? -4.474 0.436 17.970 1.00 89.56 156 SER A C 1
ATOM 1268 O O . SER A 1 156 ? -3.475 -0.255 17.829 1.00 89.56 156 SER A O 1
ATOM 1270 N N . GLU A 1 157 ? -5.520 0.251 17.183 1.00 89.75 157 GLU A N 1
ATOM 1271 C CA . GLU A 1 157 ? -5.525 -0.795 16.161 1.00 89.75 157 GLU A CA 1
ATOM 1272 C C . GLU A 1 157 ? -6.237 -0.306 14.908 1.00 89.75 157 GLU A C 1
ATOM 1274 O O . GLU A 1 157 ? -7.263 0.366 14.983 1.00 89.75 157 GLU A O 1
ATOM 1279 N N . GLY A 1 158 ? -5.657 -0.600 13.744 1.00 88.00 158 GLY A N 1
ATOM 1280 C CA . GLY A 1 158 ? -6.280 -0.309 12.461 1.00 88.00 158 GLY A CA 1
ATOM 1281 C C . GLY A 1 158 ? -7.106 -1.507 12.024 1.00 88.00 158 GLY A C 1
ATOM 1282 O O . GLY A 1 158 ? -6.538 -2.543 11.692 1.00 88.00 158 GLY A O 1
ATOM 1283 N N . ILE A 1 159 ? -8.428 -1.357 12.001 1.00 88.44 159 ILE A N 1
ATOM 1284 C CA . ILE A 1 159 ? -9.357 -2.438 11.657 1.00 88.44 159 ILE A CA 1
ATOM 1285 C C . ILE A 1 159 ? -9.977 -2.155 10.291 1.00 88.44 159 ILE A C 1
ATOM 1287 O O . ILE A 1 159 ? -10.438 -1.045 10.012 1.00 88.44 159 ILE A O 1
ATOM 1291 N N . LEU A 1 160 ? -9.999 -3.166 9.419 1.00 87.31 160 LEU A N 1
ATOM 1292 C CA . LEU A 1 160 ? -10.686 -3.062 8.137 1.00 87.31 160 LEU A CA 1
ATOM 1293 C C . LEU A 1 160 ? -12.198 -2.974 8.384 1.00 87.31 160 LEU A C 1
ATOM 1295 O O . LEU A 1 160 ? -12.785 -3.878 8.970 1.00 87.31 160 LEU A O 1
ATOM 1299 N N . ALA A 1 161 ? -12.848 -1.918 7.887 1.00 87.44 161 ALA A N 1
ATOM 1300 C CA . ALA A 1 161 ? -14.280 -1.692 8.114 1.00 87.44 161 ALA A CA 1
ATOM 1301 C C . ALA A 1 161 ? -15.169 -2.873 7.665 1.00 87.44 161 ALA A C 1
ATOM 1303 O O . ALA A 1 161 ? -16.196 -3.144 8.279 1.00 87.44 161 ALA A O 1
ATOM 1304 N N . GLY A 1 162 ? -14.763 -3.602 6.617 1.00 86.19 162 GLY A N 1
ATOM 1305 C CA . GLY A 1 162 ? -15.462 -4.805 6.149 1.00 86.19 162 GLY A CA 1
ATOM 1306 C C . GLY A 1 162 ? -15.408 -5.991 7.121 1.00 86.19 162 GLY A C 1
ATOM 1307 O O . GLY A 1 162 ? -16.322 -6.812 7.113 1.00 86.19 162 GLY A O 1
ATOM 1308 N N . GLU A 1 163 ? -14.394 -6.038 7.988 1.00 88.88 163 GLU A N 1
ATOM 1309 C CA . GLU A 1 163 ? -14.165 -7.119 8.954 1.00 88.88 163 GLU A CA 1
ATOM 1310 C C . GLU A 1 163 ? -14.833 -6.874 10.307 1.00 88.88 163 GLU A C 1
ATOM 1312 O O . GLU A 1 163 ? -14.858 -7.771 11.143 1.00 88.88 163 GLU A O 1
ATOM 1317 N N . LEU A 1 164 ? -15.427 -5.695 10.535 1.00 88.00 164 LEU A N 1
ATOM 1318 C CA . LEU A 1 164 ? -16.025 -5.344 11.830 1.00 88.00 164 LEU A CA 1
ATOM 1319 C C . LEU A 1 164 ? -16.997 -6.419 12.333 1.00 88.00 164 LEU A C 1
ATOM 1321 O O . LEU A 1 164 ? -16.923 -6.846 13.485 1.00 88.00 164 LEU A O 1
ATOM 1325 N N . LYS A 1 165 ? -17.869 -6.917 11.450 1.00 87.88 165 LYS A N 1
ATOM 1326 C CA . LYS A 1 165 ? -18.885 -7.929 11.777 1.00 87.88 165 LYS A CA 1
ATOM 1327 C C . LYS A 1 165 ? -18.326 -9.321 12.100 1.00 87.88 165 LYS A C 1
ATOM 1329 O O . LYS A 1 165 ? -19.082 -10.167 12.564 1.00 87.88 165 LYS A O 1
ATOM 1334 N N . HIS A 1 166 ? -17.043 -9.571 11.848 1.00 89.81 166 HIS A N 1
ATOM 1335 C CA . HIS A 1 166 ? -16.408 -10.881 12.013 1.00 89.81 166 HIS A CA 1
ATOM 1336 C C . HIS A 1 166 ? -15.690 -11.050 13.362 1.00 89.81 166 HIS A C 1
ATOM 1338 O O . HIS A 1 166 ? -14.973 -12.024 13.562 1.00 89.81 166 HIS A O 1
ATOM 1344 N N . GLY A 1 167 ? -15.906 -10.132 14.309 1.00 89.69 167 GLY A N 1
ATOM 1345 C CA . GLY A 1 167 ? -15.338 -10.212 15.658 1.00 89.69 167 GLY A CA 1
ATOM 1346 C C . GLY A 1 167 ? -15.101 -8.844 16.296 1.00 89.69 167 GLY A C 1
ATOM 1347 O O . GLY A 1 167 ? -15.624 -8.607 17.384 1.00 89.69 167 GLY A O 1
ATOM 1348 N N . PRO A 1 168 ? -14.400 -7.908 15.626 1.00 90.88 168 PRO A N 1
ATOM 1349 C CA . PRO A 1 168 ? -14.032 -6.617 16.207 1.00 90.88 168 PRO A CA 1
ATOM 1350 C C . PRO A 1 168 ? -15.192 -5.786 16.760 1.00 90.88 168 PRO A C 1
ATOM 1352 O O . PRO A 1 168 ? -15.019 -5.067 17.738 1.00 90.88 168 PRO A O 1
ATOM 1355 N N . LEU A 1 169 ? -16.392 -5.904 16.184 1.00 90.12 169 LEU A N 1
ATOM 1356 C CA . LEU A 1 169 ? -17.583 -5.201 16.667 1.00 90.12 169 LEU A CA 1
ATOM 1357 C C . LEU A 1 169 ? -17.973 -5.590 18.106 1.00 90.12 169 LEU A C 1
ATOM 1359 O O . LEU A 1 169 ? -18.685 -4.839 18.766 1.00 90.12 169 LEU A O 1
ATOM 1363 N N . ALA A 1 170 ? -17.514 -6.740 18.608 1.00 90.00 170 ALA A N 1
ATOM 1364 C CA . ALA A 1 170 ? -17.718 -7.146 19.996 1.00 90.00 170 ALA A CA 1
ATOM 1365 C C . ALA A 1 170 ? -16.937 -6.278 20.999 1.00 90.00 170 ALA A C 1
ATOM 1367 O O . ALA A 1 170 ? -17.327 -6.215 22.158 1.00 90.00 170 ALA A O 1
ATOM 1368 N N . LEU A 1 171 ? -15.868 -5.608 20.553 1.00 87.75 171 LEU A N 1
ATOM 1369 C CA . LEU A 1 171 ? -15.047 -4.715 21.376 1.00 87.75 171 LEU A CA 1
ATOM 1370 C C . LEU A 1 171 ? -15.610 -3.287 21.453 1.00 87.75 171 LEU A C 1
ATOM 1372 O O . LEU A 1 171 ? -15.073 -2.460 22.183 1.00 87.75 171 LEU A O 1
ATOM 1376 N N . VAL A 1 172 ? -16.643 -2.973 20.665 1.00 89.62 172 VAL A N 1
ATOM 1377 C CA . VAL A 1 172 ? -17.213 -1.625 20.577 1.00 89.62 172 VAL A CA 1
ATOM 1378 C C . VAL A 1 172 ? -18.285 -1.441 21.646 1.00 89.62 172 VAL A C 1
ATOM 1380 O O . VAL A 1 172 ? -19.304 -2.136 21.637 1.00 89.62 172 VAL A O 1
ATOM 1383 N N . ASP A 1 173 ? -18.069 -0.457 22.514 1.00 89.12 173 ASP A N 1
ATOM 1384 C CA . ASP A 1 173 ? -19.011 0.028 23.519 1.00 89.12 173 ASP A CA 1
ATOM 1385 C C . ASP A 1 173 ? -18.866 1.552 23.715 1.00 89.12 173 ASP A C 1
ATOM 1387 O O . ASP A 1 173 ? -18.114 2.210 22.998 1.00 89.12 173 ASP A O 1
ATOM 1391 N N . LYS A 1 174 ? -19.578 2.112 24.701 1.00 87.12 174 LYS A N 1
ATOM 1392 C CA . LYS A 1 174 ? -19.548 3.546 25.051 1.00 87.12 174 LYS A CA 1
ATOM 1393 C C . LYS A 1 174 ? -18.198 4.076 25.538 1.00 87.12 174 LYS A C 1
ATOM 1395 O O . LYS A 1 174 ? -18.026 5.285 25.619 1.00 87.12 174 LYS A O 1
ATOM 1400 N N . GLN A 1 175 ? -17.301 3.207 25.988 1.00 88.12 175 GLN A N 1
ATOM 1401 C CA . GLN A 1 175 ? -16.031 3.594 26.604 1.00 88.12 175 GLN A CA 1
ATOM 1402 C C . GLN A 1 175 ? -14.869 3.440 25.624 1.00 88.12 175 GLN A C 1
ATOM 1404 O O . GLN A 1 175 ? -13.849 4.107 25.787 1.00 88.12 175 GLN A O 1
ATOM 1409 N N . MET A 1 176 ? -15.021 2.585 24.610 1.00 89.31 176 MET A N 1
ATOM 1410 C CA . MET A 1 176 ? -14.034 2.349 23.566 1.00 89.31 176 MET A CA 1
ATOM 1411 C C . MET A 1 176 ? -13.986 3.521 22.569 1.00 89.31 176 MET A C 1
ATOM 1413 O O . MET A 1 176 ? -14.929 3.703 21.794 1.00 89.31 176 MET A O 1
ATOM 1417 N N . PRO A 1 177 ? -12.878 4.283 22.492 1.00 89.75 177 PRO A N 1
ATOM 1418 C CA . PRO A 1 177 ? -12.745 5.348 21.506 1.00 89.75 177 PRO A CA 1
ATOM 1419 C C . PRO A 1 177 ? -12.594 4.761 20.098 1.00 89.75 177 PRO A C 1
ATOM 1421 O O . PRO A 1 177 ? -11.669 3.990 19.831 1.00 89.75 177 PRO A O 1
ATOM 1424 N N . VAL A 1 178 ? -13.469 5.162 19.173 1.00 91.19 178 VAL A N 1
ATOM 1425 C CA . VAL A 1 178 ? -13.439 4.709 17.774 1.00 91.19 178 VAL A CA 1
ATOM 1426 C C . VAL A 1 178 ? -13.241 5.899 16.838 1.00 91.19 178 VAL A C 1
ATOM 1428 O O . VAL A 1 178 ? -13.994 6.868 16.867 1.00 91.19 178 VAL A O 1
ATOM 1431 N N . ILE A 1 179 ? -12.244 5.811 15.954 1.00 91.69 179 ILE A N 1
ATOM 1432 C CA . ILE A 1 179 ? -12.032 6.772 14.863 1.00 91.69 179 ILE A CA 1
ATOM 1433 C C . ILE A 1 179 ? -12.330 6.067 13.541 1.00 91.69 179 ILE A C 1
ATOM 1435 O O . ILE A 1 179 ? -11.685 5.076 13.200 1.00 91.69 179 ILE A O 1
ATOM 1439 N N . MET A 1 180 ? -13.284 6.595 12.771 1.00 91.31 180 MET A N 1
ATOM 1440 C CA . MET A 1 180 ? -13.652 6.056 11.458 1.00 91.31 180 MET A CA 1
ATOM 1441 C C . MET A 1 180 ? -13.253 7.006 10.328 1.00 91.31 180 MET A C 1
ATOM 1443 O O . MET A 1 180 ? -13.547 8.198 10.366 1.00 91.31 180 MET A O 1
ATOM 1447 N N . VAL A 1 181 ? -12.626 6.460 9.282 1.00 89.69 181 VAL A N 1
ATOM 1448 C CA . VAL A 1 181 ? -12.283 7.195 8.055 1.00 89.69 181 VAL A CA 1
ATOM 1449 C C . VAL A 1 181 ? -13.301 6.852 6.971 1.00 89.69 181 VAL A C 1
ATOM 1451 O O . VAL A 1 181 ? -13.358 5.716 6.502 1.00 89.69 181 VAL A O 1
ATOM 1454 N N . ILE A 1 182 ? -14.103 7.837 6.562 1.00 90.25 182 ILE A N 1
ATOM 1455 C CA . ILE A 1 182 ? -15.155 7.668 5.552 1.00 90.25 182 ILE A CA 1
ATOM 1456 C C . ILE A 1 182 ? -14.928 8.678 4.429 1.00 90.25 182 ILE A C 1
ATOM 1458 O O . ILE A 1 182 ? -15.142 9.877 4.595 1.00 90.25 182 ILE A O 1
ATOM 1462 N N . MET A 1 183 ? -14.502 8.181 3.270 1.00 88.94 183 MET A N 1
ATOM 1463 C CA . MET A 1 183 ? -14.199 8.992 2.091 1.00 88.94 183 MET A CA 1
ATOM 1464 C C . MET A 1 183 ? -15.299 8.849 1.037 1.00 88.94 183 MET A C 1
ATOM 1466 O O . MET A 1 183 ? -15.946 7.809 0.939 1.00 88.94 183 MET A O 1
ATOM 1470 N N . LYS A 1 184 ? -15.504 9.887 0.215 1.00 89.38 184 LYS A N 1
ATOM 1471 C CA . LYS A 1 184 ? -16.421 9.849 -0.941 1.00 89.38 184 LYS A CA 1
ATOM 1472 C C . LYS A 1 184 ? -15.791 9.087 -2.112 1.00 89.38 184 LYS A C 1
ATOM 1474 O O . LYS A 1 184 ? -15.421 9.676 -3.126 1.00 89.38 184 LYS A O 1
ATOM 1479 N N . ASP A 1 185 ? -15.641 7.784 -1.939 1.00 86.38 185 ASP A N 1
ATOM 1480 C CA . ASP A 1 185 ? -15.149 6.843 -2.941 1.00 86.38 185 ASP A CA 1
ATOM 1481 C C . ASP A 1 185 ? -16.191 5.724 -3.182 1.00 86.38 185 ASP A C 1
ATOM 1483 O O . ASP A 1 185 ? -17.249 5.717 -2.542 1.00 86.38 185 ASP A O 1
ATOM 1487 N N . PRO A 1 186 ? -15.966 4.789 -4.123 1.00 87.25 186 PRO A N 1
ATOM 1488 C CA . PRO A 1 186 ? -16.868 3.656 -4.347 1.00 87.25 186 PRO A CA 1
ATOM 1489 C C . PRO A 1 186 ? -17.214 2.806 -3.109 1.00 87.25 186 PRO A C 1
ATOM 1491 O O . PRO A 1 186 ? -18.204 2.076 -3.140 1.00 87.25 186 PRO A O 1
ATOM 1494 N N . CYS A 1 187 ? -16.444 2.884 -2.019 1.00 86.69 187 CYS A N 1
ATOM 1495 C CA . CYS A 1 187 ? -16.732 2.195 -0.762 1.00 86.69 187 CYS A CA 1
ATOM 1496 C C . CYS A 1 187 ? -17.567 3.023 0.223 1.00 86.69 187 CYS A C 1
ATOM 1498 O O . CYS A 1 187 ? -17.934 2.491 1.271 1.00 86.69 187 CYS A O 1
ATOM 1500 N N . PHE A 1 188 ? -17.940 4.267 -0.103 1.00 90.00 188 PHE A N 1
ATOM 1501 C CA . PHE A 1 188 ? -18.678 5.167 0.792 1.00 90.00 188 PHE A CA 1
ATOM 1502 C C . PHE A 1 188 ? -19.909 4.510 1.430 1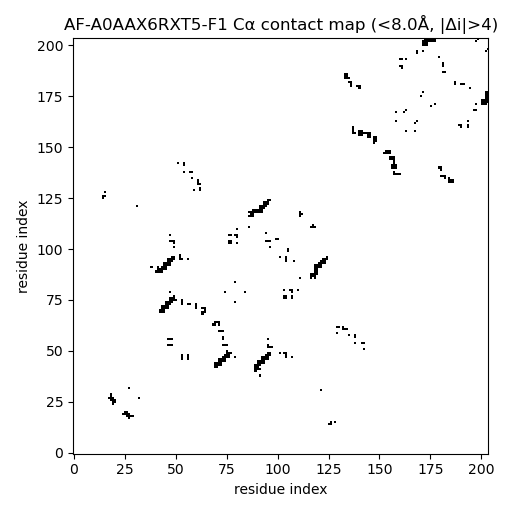.00 90.00 188 PHE A C 1
ATOM 1504 O O . PHE A 1 188 ? -20.049 4.531 2.649 1.00 90.00 188 PHE A O 1
ATOM 1511 N N . ALA A 1 189 ? -20.765 3.860 0.632 1.00 91.38 189 ALA A N 1
ATOM 1512 C CA . ALA A 1 189 ? -21.967 3.194 1.141 1.00 91.38 189 ALA A CA 1
ATOM 1513 C C . ALA A 1 189 ? -21.641 2.054 2.126 1.00 91.38 189 ALA A C 1
ATOM 1515 O O . ALA A 1 189 ? -22.313 1.888 3.140 1.00 91.38 189 ALA A O 1
ATOM 1516 N N . LYS A 1 190 ? -20.566 1.296 1.875 1.00 91.50 190 LYS A N 1
ATOM 1517 C CA . LYS A 1 190 ? -20.111 0.230 2.782 1.00 91.50 190 LYS A CA 1
ATOM 1518 C C . LYS A 1 190 ? -19.572 0.809 4.091 1.00 91.50 190 LYS A C 1
ATOM 1520 O O . LYS A 1 190 ? -19.877 0.284 5.157 1.00 91.50 190 LYS A O 1
ATOM 1525 N N . CYS A 1 191 ? -18.818 1.904 4.019 1.00 91.00 191 CYS A N 1
ATOM 1526 C CA . CYS A 1 191 ? -18.302 2.600 5.196 1.00 91.00 191 CYS A CA 1
ATOM 1527 C C . CYS A 1 191 ? -19.420 3.256 6.024 1.00 91.00 191 CYS A C 1
ATOM 1529 O O . CYS A 1 191 ? -19.348 3.250 7.248 1.00 91.00 191 CYS A O 1
ATOM 1531 N N . GLN A 1 192 ? -20.477 3.763 5.382 1.00 93.06 192 GLN A N 1
ATOM 1532 C CA . GLN A 1 192 ? -21.681 4.248 6.067 1.00 93.06 192 GLN A CA 1
ATOM 1533 C C . GLN A 1 192 ? -22.400 3.121 6.820 1.00 93.06 192 GLN A C 1
ATOM 1535 O O . GLN A 1 192 ? -22.776 3.299 7.974 1.00 93.06 192 GLN A O 1
ATOM 1540 N N . ASN A 1 193 ? -22.517 1.933 6.221 1.00 92.81 193 ASN A N 1
ATOM 1541 C CA . ASN A 1 193 ? -23.086 0.774 6.916 1.00 92.81 193 ASN A CA 1
ATOM 1542 C C . ASN A 1 193 ? -22.235 0.362 8.129 1.00 92.81 193 ASN A C 1
ATOM 1544 O O . ASN A 1 193 ? -22.776 0.052 9.186 1.00 92.81 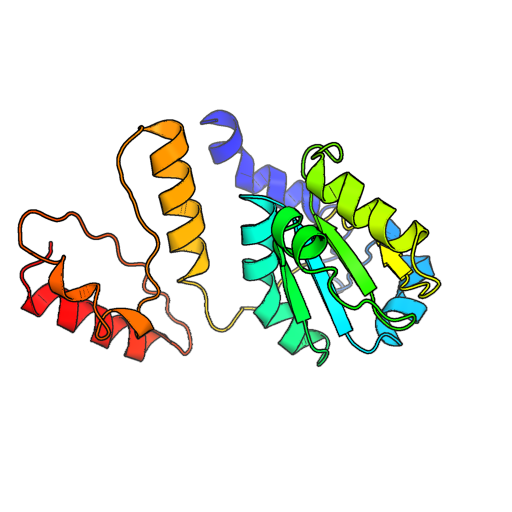193 ASN A O 1
ATOM 1548 N N . ALA A 1 194 ? -20.905 0.387 8.002 1.00 92.06 194 ALA A N 1
ATOM 1549 C CA . ALA A 1 194 ? -19.995 0.141 9.121 1.00 92.06 194 ALA A CA 1
ATOM 1550 C C . ALA A 1 194 ? -20.169 1.177 10.246 1.00 92.06 194 ALA A C 1
ATOM 1552 O O . ALA A 1 194 ? -20.200 0.811 11.418 1.00 92.06 194 ALA A O 1
ATOM 1553 N N . LEU A 1 195 ? -20.337 2.458 9.899 1.00 93.00 195 LEU A N 1
ATOM 1554 C CA . LEU A 1 195 ? -20.611 3.520 10.869 1.00 93.00 195 LEU A CA 1
ATOM 1555 C C . LEU A 1 195 ? -21.904 3.246 11.637 1.00 93.00 195 LEU A C 1
ATOM 1557 O O . LEU A 1 195 ? -21.904 3.275 12.862 1.00 93.00 195 LEU A O 1
ATOM 1561 N N . GLN A 1 196 ? -22.980 2.904 10.929 1.00 92.62 196 GLN A N 1
ATOM 1562 C CA . GLN A 1 196 ? -24.256 2.557 11.556 1.00 92.62 196 GLN A CA 1
ATOM 1563 C C . GLN A 1 196 ? -24.122 1.379 12.533 1.00 92.62 196 GLN A C 1
ATOM 1565 O O . GLN A 1 196 ? -24.730 1.403 13.600 1.00 92.62 196 GLN A O 1
ATOM 1570 N N . GLN A 1 197 ? -23.303 0.373 12.208 1.00 90.19 197 GLN A N 1
ATOM 1571 C CA . GLN A 1 197 ? -23.041 -0.766 13.097 1.00 90.19 197 GLN A CA 1
ATOM 1572 C C . GLN A 1 197 ? -22.333 -0.348 14.392 1.00 90.19 197 GLN A C 1
ATOM 1574 O O . GLN A 1 197 ? -22.701 -0.821 15.467 1.00 90.19 197 GLN A O 1
ATOM 1579 N N . VAL A 1 198 ? -21.347 0.547 14.298 1.00 92.00 198 VAL A N 1
ATOM 1580 C CA . VAL A 1 198 ? -20.626 1.095 15.458 1.00 92.00 198 VAL A CA 1
ATOM 1581 C C . VAL A 1 198 ? -21.558 1.962 16.311 1.00 92.00 198 VAL A C 1
ATOM 1583 O O . VAL A 1 198 ? -21.649 1.766 17.522 1.00 92.00 198 VAL A O 1
ATOM 1586 N N . THR A 1 199 ? -22.341 2.847 15.686 1.00 90.25 199 THR A N 1
ATOM 1587 C CA . THR A 1 199 ? -23.314 3.698 16.389 1.00 90.25 199 THR A CA 1
ATOM 1588 C C . THR A 1 199 ? -24.392 2.878 17.097 1.00 90.25 199 THR A C 1
ATOM 1590 O O . THR A 1 199 ? -24.763 3.198 18.225 1.00 90.25 199 THR A O 1
ATOM 1593 N N . ALA A 1 200 ? -24.867 1.785 16.491 1.00 89.44 200 ALA A N 1
ATOM 1594 C CA . ALA A 1 200 ? -25.846 0.890 17.112 1.00 89.44 200 ALA A CA 1
ATOM 1595 C C . ALA A 1 200 ? -25.323 0.228 18.403 1.00 89.44 200 ALA A C 1
ATOM 1597 O O . ALA A 1 200 ? -26.112 -0.140 19.272 1.00 89.44 200 ALA A O 1
ATOM 1598 N N . ARG A 1 201 ? -23.997 0.112 18.554 1.00 87.62 201 ARG A N 1
ATOM 1599 C CA . ARG A 1 201 ? -23.309 -0.386 19.758 1.00 87.62 201 ARG A CA 1
ATOM 1600 C C . ARG A 1 201 ? -22.976 0.719 20.764 1.00 87.62 201 ARG A C 1
ATOM 1602 O O . ARG A 1 201 ? -22.319 0.448 21.760 1.00 87.62 201 ARG A O 1
ATOM 1609 N N . GLN A 1 202 ? -23.458 1.942 20.526 1.00 83.06 202 GLN A N 1
ATOM 1610 C CA . GLN A 1 202 ? -23.182 3.130 21.337 1.00 83.06 202 GLN A CA 1
ATOM 1611 C C . GLN A 1 202 ? -21.698 3.532 21.357 1.00 83.06 202 GLN A C 1
ATOM 1613 O O . GLN A 1 202 ? -21.287 4.229 22.277 1.00 83.06 202 GLN A O 1
ATOM 1618 N N . GLY A 1 203 ? -20.904 3.112 20.366 1.00 66.12 203 GLY A N 1
ATOM 1619 C CA . GLY A 1 203 ? -19.504 3.516 20.265 1.00 66.12 203 GLY A CA 1
ATOM 1620 C C . GLY A 1 203 ? -19.378 4.910 19.672 1.00 66.12 203 GLY A C 1
ATOM 1621 O O . GLY A 1 203 ? -19.456 5.025 18.453 1.00 66.12 203 GLY A O 1
ATOM 1622 N N . PHE A 1 204 ? -19.234 5.930 20.521 1.00 55.75 204 PHE A N 1
ATOM 1623 C CA . PHE A 1 204 ? -18.797 7.298 20.211 1.00 55.75 204 PHE A CA 1
ATOM 1624 C C . PHE A 1 204 ? -18.417 8.044 21.492 1.00 55.75 204 PHE A C 1
ATOM 1626 O O . PHE A 1 204 ? -19.143 7.873 22.497 1.00 55.75 204 PHE A O 1
#

Secondary structure (DSSP, 8-state):
-HHHHHTHHHHHHHHHTTTEETTTTEE--GGGGGGHHHHTT-SEEEEEE-THHHHHHHHHHHHHHHHH-S-EEEEEHHHHHHTT----TTEEEEEE-SSS--HHHHHHHHHTTTSS--PEEE---S-------S--SHHHHHHHHHHHHHHH--------GGGGGGTGGGG-SSSS-------SSTTHHHHHHHHHHHHHTT--

Solvent-accessible surface area (backbone atoms only — not comparable to full-atom values): 11937 Å² total; per-residue (Å²): 106,72,68,64,62,73,42,41,69,58,54,54,50,62,61,38,58,90,28,55,42,83,91,78,72,45,77,47,60,74,96,41,60,91,45,48,72,56,62,72,67,35,69,32,39,37,34,32,6,56,69,72,38,28,48,55,41,56,71,42,36,66,46,46,28,70,76,66,75,36,56,61,47,71,37,49,20,58,60,41,53,75,67,62,60,91,64,45,54,47,30,36,42,34,50,35,58,93,83,72,67,52,63,45,48,51,47,46,63,50,52,51,77,78,49,98,36,66,38,47,83,42,79,56,87,70,80,81,88,77,69,89,63,59,78,76,38,53,55,60,38,36,54,49,20,52,50,42,33,76,75,69,70,45,90,59,75,46,69,50,68,88,50,31,89,79,55,62,52,78,69,47,27,63,82,42,88,72,88,84,74,80,49,100,42,85,50,32,70,59,45,51,53,40,47,53,57,40,50,76,44,46,32,100

Nearest PDB structures (foldseek):
  7ndl-assembly1_A  TM=8.865E-01  e=2.966E-22  Homo sapiens
  6r4h-assembly1_A  TM=8.976E-01  e=5.971E-22  Homo sapiens
  2zj3-assembly1_A  TM=8.983E-01  e=2.000E-21  Homo sapiens
  6r4i-assembly1_A  TM=8.660E-01  e=1.202E-21  Homo sapiens
  6svq-assembly1_A  TM=8.557E-01  e=9.934E-22  Homo sapiens

Organism: Heterocephalus glaber (NCBI:txid10181)

Radius of gyration: 19.38 Å; Cα contacts (8 Å, |Δi|>4): 261; chains: 1; bounding box: 47×41×48 Å

InterPro domains:
  IPR001347 SIS domain [PF01380] (38-111)
  IPR001347 SIS domain [PF01380] (140-202)
  IPR001347 SIS domain [PS51464] (35-185)
  IPR035466 GlmS/AgaS, SIS domain 1 [cd05008] (44-111)
  IPR035490 GlmS/FrlB, SIS domain 2 [cd05009] (137-203)
  IPR046348 SIS domain superfamily [SSF53697] (1-203)

Mean predicted aligned error: 8.11 Å